Protein AF-A0A226E4T5-F1 (afdb_monomer)

Secondary structure (DSSP, 8-state):
--HHHHHHHHHHHH-TTS-TT-STT-----------TT----TT-HHHHHHHHHHHHHHHTS-HHHHHHHHHHHHH-TTS-HHHHHHHHHHHHHH-STTTTPPPPPHHHH-GGGTS-HHHHHHHHHHHHHHHHS-GGGTT-PPP----TTSS--TTSGGGGGHHHHT-HHHHHHHHHHHHHS-TTSPTTSSTTHHHHHHHHHHTT-

Nearest PDB structures (foldseek):
  6l8s-assembly1_C  TM=8.533E-01  e=1.832E-03  Panulirus japonicus
  6l8s-assembly1_B-2  TM=8.500E-01  e=2.021E-03  Panulirus japonicus
  3gwj-assembly1_F  TM=6.656E-01  e=7.553E-04  Antheraea pernyi
  4l37-assembly1_B  TM=6.232E-01  e=1.120E-03  Bombyx mori
  8cad-assembly1_C  TM=5.900E-01  e=2.343E-03  Galleria mellonella

InterPro domains:
  IPR000896 Hemocyanin/hexamerin middle domain [PF00372] (106-185)
  IPR008922 Di-copper centre-containing domain superfamily [G3DSA:1.10.1280.10] (103-200)
  IPR008922 Di-copper centre-containing domain superfamily [SSF48056] (106-197)
  IPR013788 Hemocyanin/hexamerin [PTHR11511] (65-196)
  IPR036697 Hemocyanin, N-terminal domain superfamily [G3DSA:1.20.1370.10] (55-102)
  IPR036697 Hemocyanin, N-terminal domain superfamily [SSF48050] (5-105)

Radius of gyration: 19.74 Å; Cα contacts (8 Å, |Δi|>4): 118; chains: 1; bounding box: 44×55×45 Å

Structure (mmCIF, N/CA/C/O backbone):
data_AF-A0A226E4T5-F1
#
_entry.id   AF-A0A226E4T5-F1
#
loop_
_atom_site.group_PDB
_atom_site.id
_atom_site.type_symbol
_atom_site.label_atom_id
_atom_site.label_alt_id
_atom_site.label_comp_id
_atom_site.label_asym_id
_atom_site.label_entity_id
_atom_site.label_seq_id
_atom_site.pdbx_PDB_ins_code
_atom_site.Cartn_x
_atom_site.Cartn_y
_atom_site.Cartn_z
_atom_site.occupancy
_atom_site.B_iso_or_equiv
_atom_site.auth_seq_id
_atom_site.auth_comp_id
_atom_site.auth_asym_id
_atom_site.auth_atom_id
_atom_site.pdbx_PDB_model_num
ATOM 1 N N . MET A 1 1 ? -22.961 0.150 2.974 1.00 56.91 1 MET A N 1
ATOM 2 C CA . MET A 1 1 ? -21.665 0.775 3.314 1.00 56.91 1 MET A CA 1
ATOM 3 C C . MET A 1 1 ? -21.812 2.265 3.156 1.00 56.91 1 MET A C 1
ATOM 5 O O . MET A 1 1 ? -22.392 2.689 2.163 1.00 56.91 1 MET A O 1
ATOM 9 N N . ASP A 1 2 ? -21.317 3.040 4.113 1.00 66.56 2 ASP A N 1
ATOM 10 C CA . ASP A 1 2 ? -21.313 4.491 3.983 1.00 66.56 2 ASP A CA 1
ATOM 11 C C . ASP A 1 2 ? -20.243 4.908 2.963 1.00 66.56 2 ASP A C 1
ATOM 13 O O . ASP A 1 2 ? -19.037 4.851 3.215 1.00 66.56 2 ASP A O 1
ATOM 17 N N . THR A 1 3 ? -20.695 5.277 1.764 1.00 72.94 3 THR A N 1
ATOM 18 C CA . THR A 1 3 ? -19.825 5.691 0.653 1.00 72.94 3 THR A CA 1
ATOM 19 C C . THR A 1 3 ? -18.948 6.898 0.991 1.00 72.94 3 THR A C 1
ATOM 21 O O . THR A 1 3 ? -17.926 7.102 0.338 1.00 72.94 3 THR A O 1
ATOM 24 N N . ASN A 1 4 ? -19.315 7.696 2.001 1.00 76.69 4 ASN A N 1
ATOM 25 C CA . ASN A 1 4 ? -18.533 8.855 2.417 1.00 76.69 4 ASN A CA 1
ATOM 26 C C . ASN A 1 4 ? -17.241 8.425 3.126 1.00 76.69 4 ASN A C 1
ATOM 28 O O . ASN A 1 4 ? -16.155 8.873 2.759 1.00 76.69 4 ASN A O 1
ATOM 32 N N . TYR A 1 5 ? -17.341 7.479 4.060 1.00 75.19 5 TYR A N 1
ATOM 33 C CA . TYR A 1 5 ? -16.192 6.971 4.811 1.00 75.19 5 TYR A CA 1
ATOM 34 C C . TYR A 1 5 ? -15.193 6.227 3.930 1.00 75.19 5 TYR A C 1
ATOM 36 O O . TYR A 1 5 ? -13.988 6.416 4.074 1.00 75.19 5 TYR A O 1
ATOM 44 N N . GLN A 1 6 ? -15.673 5.470 2.941 1.00 80.81 6 GLN A N 1
ATOM 45 C CA . GLN A 1 6 ? -14.783 4.832 1.972 1.00 80.81 6 GLN A CA 1
ATOM 46 C C . GLN A 1 6 ? -13.986 5.862 1.149 1.00 80.81 6 GLN A C 1
ATOM 48 O O . GLN A 1 6 ? -12.810 5.644 0.870 1.00 80.81 6 GLN A O 1
ATOM 53 N N . ARG A 1 7 ? -14.592 6.996 0.773 1.00 81.00 7 ARG A N 1
ATOM 54 C CA . ARG A 1 7 ? -13.891 8.063 0.035 1.00 81.00 7 ARG A CA 1
ATOM 55 C C . ARG A 1 7 ? -12.844 8.765 0.893 1.00 81.00 7 ARG A C 1
ATOM 57 O O . ARG A 1 7 ? -11.727 8.964 0.432 1.00 81.00 7 ARG A O 1
ATOM 64 N N . GLN A 1 8 ? -13.192 9.109 2.135 1.00 78.19 8 GLN A N 1
ATOM 65 C CA . GLN A 1 8 ? -12.245 9.699 3.092 1.00 78.19 8 GLN A CA 1
ATOM 66 C C . GLN A 1 8 ? -11.036 8.791 3.306 1.00 78.19 8 GLN A C 1
ATOM 68 O O . GLN A 1 8 ? -9.903 9.255 3.380 1.00 78.19 8 GLN A O 1
ATOM 73 N N . PHE A 1 9 ? -11.296 7.490 3.363 1.00 79.81 9 PHE A N 1
ATOM 74 C CA . PHE A 1 9 ? -10.280 6.470 3.472 1.00 79.81 9 PHE A CA 1
ATOM 75 C C . PHE A 1 9 ? -9.355 6.420 2.238 1.00 79.81 9 PHE A C 1
ATOM 77 O O . PHE A 1 9 ? -8.139 6.523 2.393 1.00 79.81 9 PHE A O 1
ATOM 84 N N . LEU A 1 10 ? -9.906 6.315 1.023 1.00 81.50 10 LEU A N 1
ATOM 85 C CA . LEU A 1 10 ? -9.109 6.264 -0.214 1.00 81.50 10 LEU A CA 1
ATOM 86 C C . LEU A 1 10 ? -8.243 7.517 -0.396 1.00 81.50 10 LEU A C 1
ATOM 88 O O . LEU A 1 10 ? -7.083 7.414 -0.786 1.00 81.50 10 LEU A O 1
ATOM 92 N N . TYR A 1 11 ? -8.755 8.678 0.014 1.00 81.75 11 TYR A N 1
ATOM 93 C CA . TYR A 1 11 ? -8.013 9.939 0.004 1.00 81.75 11 TYR A CA 1
ATOM 94 C C . TYR A 1 11 ? -6.717 9.897 0.840 1.00 81.75 11 TYR A C 1
ATOM 96 O O . TYR A 1 11 ? -5.758 10.627 0.571 1.00 81.75 11 TYR A O 1
ATOM 104 N N . LEU A 1 12 ? -6.643 9.037 1.864 1.00 79.25 12 LEU A N 1
ATOM 105 C CA . LEU A 1 12 ? -5.410 8.874 2.632 1.00 79.25 12 LEU A CA 1
ATOM 106 C C . LEU A 1 12 ? -4.311 8.133 1.853 1.00 79.25 12 LEU A C 1
ATOM 108 O O . LEU A 1 12 ? -3.127 8.352 2.113 1.00 79.25 12 LEU A O 1
ATOM 112 N N . PHE A 1 13 ? -4.690 7.294 0.891 1.00 79.62 13 PHE A N 1
ATOM 113 C CA . PHE A 1 13 ? -3.763 6.482 0.108 1.00 79.62 13 PHE A CA 1
ATOM 114 C C . PHE A 1 13 ? -3.313 7.128 -1.213 1.00 79.62 13 PHE A C 1
ATOM 116 O O . PHE A 1 13 ? -2.268 6.755 -1.732 1.00 79.62 13 PHE A O 1
ATOM 123 N N . GLU A 1 14 ? -4.031 8.128 -1.729 1.00 71.62 14 GLU A N 1
ATOM 124 C CA . GLU A 1 14 ? -3.709 8.774 -3.016 1.00 71.62 14 GLU A CA 1
ATOM 125 C C . GLU A 1 14 ? -2.511 9.747 -2.962 1.00 71.62 14 GLU A C 1
ATOM 127 O O . GLU A 1 14 ? -1.850 9.964 -3.973 1.00 71.62 14 GLU A O 1
ATOM 132 N N . ARG A 1 15 ? -2.207 10.351 -1.802 1.00 65.06 15 ARG A N 1
ATOM 133 C CA . ARG A 1 15 ? -1.249 11.479 -1.681 1.00 65.06 15 ARG A CA 1
ATOM 134 C C . ARG A 1 15 ? -0.119 11.226 -0.682 1.00 65.06 15 ARG A C 1
ATOM 136 O O . ARG A 1 15 ? 0.144 12.035 0.195 1.00 65.06 15 ARG A O 1
ATOM 143 N N . ILE A 1 16 ? 0.546 10.080 -0.771 1.00 60.75 16 ILE A N 1
ATOM 144 C CA . ILE A 1 16 ? 1.533 9.645 0.244 1.00 60.75 16 ILE A CA 1
ATOM 145 C C . ILE A 1 16 ? 2.885 10.367 0.123 1.00 60.75 16 ILE A C 1
ATOM 147 O O . ILE A 1 16 ? 3.685 10.352 1.055 1.00 60.75 16 ILE A O 1
ATOM 151 N N . GLY A 1 17 ? 3.136 11.025 -1.011 1.00 52.72 17 GLY A N 1
ATOM 152 C CA . GLY A 1 17 ? 4.328 11.844 -1.246 1.00 52.72 17 GLY A CA 1
ATOM 153 C C . GLY A 1 17 ? 4.112 13.350 -1.089 1.00 52.72 17 GLY A C 1
ATOM 154 O O . GLY A 1 17 ? 5.064 14.106 -1.256 1.00 52.72 17 GLY A O 1
ATOM 155 N N . GLU A 1 18 ? 2.889 13.794 -0.795 1.00 53.97 18 GLU A N 1
ATOM 156 C CA . GLU A 1 18 ? 2.543 15.210 -0.686 1.00 53.97 18 GLU A CA 1
ATOM 157 C C . GLU A 1 18 ? 2.034 15.513 0.723 1.00 53.97 18 GLU A C 1
ATOM 159 O O . GLU A 1 18 ? 1.163 14.816 1.239 1.00 53.97 18 GLU A O 1
ATOM 164 N N . ASN A 1 19 ? 2.536 16.585 1.337 1.00 44.16 19 ASN A N 1
ATOM 165 C CA . ASN A 1 19 ? 1.985 17.075 2.598 1.00 44.16 19 ASN A CA 1
ATOM 166 C C . ASN A 1 19 ? 0.515 17.476 2.396 1.00 44.16 19 ASN A C 1
ATOM 168 O O . ASN A 1 19 ? 0.203 18.344 1.573 1.00 44.16 19 ASN A O 1
ATOM 172 N N . LEU A 1 20 ? -0.403 16.908 3.182 1.00 46.25 20 LEU A N 1
ATOM 173 C CA . LEU A 1 20 ? -1.831 17.260 3.112 1.00 46.25 20 LEU A CA 1
ATOM 174 C C . LEU A 1 20 ? -2.153 18.670 3.563 1.00 46.25 20 LEU A C 1
ATOM 176 O O . LEU A 1 20 ? -3.282 19.130 3.378 1.00 46.25 20 LEU A O 1
ATOM 180 N N . SER A 1 21 ? -1.181 19.342 4.172 1.00 38.88 21 SER A N 1
ATOM 181 C CA . SER A 1 21 ? -1.251 20.755 4.516 1.00 38.88 21 SER A CA 1
ATOM 182 C C . SER A 1 21 ? -1.665 21.596 3.300 1.00 38.88 21 SER A C 1
ATOM 184 O O . SER A 1 21 ? -2.292 22.635 3.470 1.00 38.88 21 SER A O 1
ATOM 186 N N . PHE A 1 22 ? -1.405 21.101 2.082 1.00 36.97 22 PHE A N 1
ATOM 187 C CA . PHE A 1 22 ? -1.936 21.625 0.827 1.00 36.97 22 PHE A CA 1
ATOM 188 C C . PHE A 1 22 ? -3.063 20.737 0.279 1.00 36.97 22 PHE A C 1
ATOM 190 O O . PHE A 1 22 ? -2.946 20.054 -0.743 1.00 36.97 22 PHE A O 1
ATOM 197 N N . GLY A 1 23 ? -4.209 20.750 0.954 1.00 33.81 23 GLY A N 1
ATOM 198 C CA . GLY A 1 23 ? -5.480 20.548 0.264 1.00 33.81 23 GLY A CA 1
ATOM 199 C C . GLY A 1 23 ? -5.803 21.781 -0.597 1.00 33.81 23 GLY A C 1
ATOM 200 O O . GLY A 1 23 ? -5.305 22.867 -0.300 1.00 33.81 23 GLY A O 1
ATOM 201 N N . PRO A 1 24 ? -6.715 21.698 -1.580 1.00 34.22 24 PRO A N 1
ATOM 202 C CA . PRO A 1 24 ? -7.218 22.873 -2.309 1.00 34.22 24 PRO A CA 1
ATOM 203 C C . PRO A 1 24 ? -7.886 23.954 -1.421 1.00 34.22 24 PRO A C 1
ATOM 205 O O . PRO A 1 24 ? -8.426 24.925 -1.944 1.00 34.22 24 PRO A O 1
ATOM 208 N N . ARG A 1 25 ? -7.931 23.768 -0.088 1.00 37.44 25 ARG A N 1
ATOM 209 C CA . ARG A 1 25 ? -8.645 24.594 0.903 1.00 37.44 25 ARG A CA 1
ATOM 210 C C . ARG A 1 25 ? -7.948 24.699 2.280 1.00 37.44 25 ARG A C 1
ATOM 212 O O . ARG A 1 25 ? -8.642 24.737 3.291 1.00 37.44 25 ARG A O 1
ATOM 219 N N . GLY A 1 26 ? -6.615 24.717 2.378 1.00 33.75 26 GLY A N 1
ATOM 220 C CA . GLY A 1 26 ? -5.932 24.724 3.688 1.00 33.75 26 GLY A CA 1
ATOM 221 C C . GLY A 1 26 ? -4.751 25.684 3.782 1.00 33.75 26 GLY A C 1
ATOM 222 O O . GLY A 1 26 ? -3.769 25.520 3.077 1.00 33.75 26 GLY A O 1
ATOM 223 N N . SER A 1 27 ? -4.865 26.685 4.654 1.00 35.12 27 SER A N 1
ATOM 224 C CA . SER A 1 27 ? -3.890 27.750 4.926 1.00 35.12 27 SER A CA 1
ATOM 225 C C . SER A 1 27 ? -2.678 27.244 5.726 1.00 35.12 27 SER A C 1
ATOM 227 O O . SER A 1 27 ? -2.842 26.687 6.810 1.00 35.12 27 SER A O 1
ATOM 229 N N . GLY A 1 28 ? -1.466 27.479 5.214 1.00 41.41 28 GLY A N 1
ATOM 230 C CA . GLY A 1 28 ? -0.202 26.955 5.745 1.00 41.41 28 GLY A CA 1
ATOM 231 C C . GLY A 1 28 ? 0.530 27.867 6.729 1.00 41.41 28 GLY A C 1
ATOM 232 O O . GLY A 1 28 ? 1.563 28.425 6.375 1.00 41.41 28 GLY A O 1
ATOM 233 N N . THR A 1 29 ? 0.055 27.999 7.970 1.00 33.59 29 THR A N 1
ATOM 234 C CA . THR A 1 29 ? 0.710 28.905 8.937 1.00 33.59 29 THR A CA 1
ATOM 235 C C . THR A 1 29 ? 1.317 28.272 10.185 1.00 33.59 29 THR A C 1
ATOM 237 O O . THR A 1 29 ? 1.828 29.032 10.992 1.00 33.59 29 THR A O 1
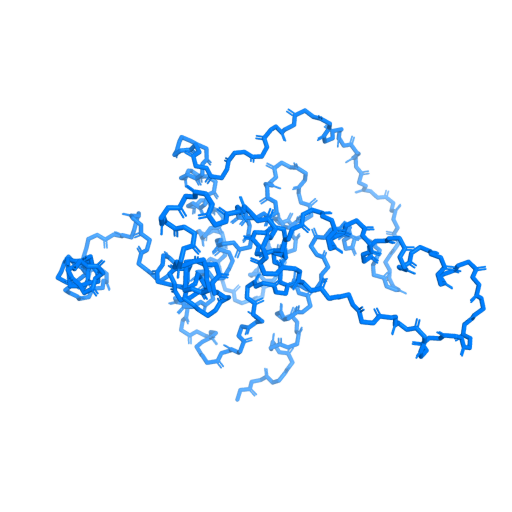ATOM 240 N N . ASN A 1 30 ? 1.376 26.943 10.358 1.00 34.66 30 ASN A N 1
ATOM 241 C CA . ASN A 1 30 ? 2.063 26.358 11.529 1.00 34.66 30 ASN A CA 1
ATOM 242 C C . ASN A 1 30 ? 2.632 24.946 11.301 1.00 34.66 30 ASN A C 1
ATOM 244 O O . ASN A 1 30 ? 2.141 24.000 11.909 1.00 34.66 30 ASN A O 1
ATOM 248 N N . LEU A 1 31 ? 3.675 24.772 10.481 1.00 38.28 31 LEU A N 1
ATOM 249 C CA . LEU A 1 31 ? 4.440 23.515 10.484 1.00 38.28 31 LEU A CA 1
ATOM 250 C C . LEU A 1 31 ? 5.948 23.779 10.351 1.00 38.28 31 LEU A C 1
ATOM 252 O O . LEU A 1 31 ? 6.419 24.347 9.368 1.00 38.28 31 LEU A O 1
ATOM 256 N N . THR A 1 32 ? 6.685 23.393 11.393 1.00 27.11 32 THR A N 1
ATOM 257 C CA . THR A 1 32 ? 8.151 23.295 11.454 1.00 27.11 32 THR A CA 1
ATOM 258 C C . THR A 1 32 ? 8.648 22.223 10.489 1.00 27.11 32 THR A C 1
ATOM 260 O O . THR A 1 32 ? 8.163 21.099 10.547 1.00 27.11 32 THR A O 1
ATOM 263 N N . TYR A 1 33 ? 9.619 22.572 9.645 1.00 28.19 33 TYR A N 1
ATOM 264 C CA . TYR A 1 33 ? 10.270 21.669 8.693 1.00 28.19 33 TYR A CA 1
ATOM 265 C C . TYR A 1 33 ? 11.457 20.945 9.347 1.00 28.19 33 TYR A C 1
ATOM 267 O O . TYR A 1 33 ? 12.320 21.615 9.923 1.00 28.19 33 TYR A O 1
ATOM 275 N N . PHE A 1 34 ? 11.582 19.627 9.174 1.00 31.31 34 PHE A N 1
ATOM 276 C CA . PHE A 1 34 ? 12.825 18.893 9.433 1.00 31.31 34 PHE A CA 1
ATOM 277 C C . PHE A 1 34 ? 13.300 18.091 8.211 1.00 31.31 34 PHE A C 1
ATOM 279 O O . PHE A 1 34 ? 12.550 17.534 7.415 1.00 31.31 34 PHE A O 1
ATOM 286 N N . ASN A 1 35 ? 14.623 18.080 8.044 1.00 28.75 35 ASN A N 1
ATOM 287 C CA . ASN A 1 35 ? 15.326 17.610 6.856 1.00 28.75 35 ASN A CA 1
ATOM 288 C C . ASN A 1 35 ? 15.345 16.069 6.750 1.00 28.75 35 ASN A C 1
ATOM 290 O O . ASN A 1 35 ? 15.910 15.380 7.600 1.00 28.75 35 ASN A O 1
ATOM 294 N N . THR A 1 36 ? 14.787 15.534 5.660 1.00 39.69 36 THR A N 1
ATOM 295 C CA . THR A 1 36 ? 14.636 14.095 5.380 1.00 39.69 36 THR A CA 1
ATOM 296 C C . THR A 1 36 ? 15.828 13.444 4.663 1.00 39.69 36 THR A C 1
ATOM 298 O O . THR A 1 36 ? 15.728 12.292 4.237 1.00 39.69 36 THR A O 1
ATOM 301 N N . SER A 1 37 ? 16.960 14.131 4.486 1.00 30.38 37 SER A N 1
ATOM 302 C CA . SER A 1 37 ? 18.040 13.660 3.603 1.00 30.38 37 SER A CA 1
ATOM 303 C C . SER A 1 37 ? 18.815 12.423 4.093 1.00 30.38 37 SER A C 1
ATOM 305 O O . SER A 1 37 ? 19.530 11.825 3.295 1.00 30.38 37 SER A O 1
ATOM 307 N N . ASN A 1 38 ? 18.675 12.002 5.359 1.00 28.98 38 ASN A N 1
ATOM 308 C CA . ASN A 1 38 ? 19.554 10.982 5.963 1.00 28.98 38 ASN A CA 1
ATOM 309 C C . ASN A 1 38 ? 18.883 9.667 6.407 1.00 28.98 38 ASN A C 1
ATOM 311 O O . ASN A 1 38 ? 19.568 8.781 6.921 1.00 28.98 38 ASN A O 1
ATOM 315 N N . ALA A 1 39 ? 17.578 9.472 6.199 1.00 35.28 39 ALA A N 1
ATOM 316 C CA . ALA A 1 39 ? 16.928 8.213 6.568 1.00 35.28 39 ALA A CA 1
ATOM 317 C C . ALA A 1 39 ? 17.093 7.165 5.452 1.00 35.28 39 ALA A C 1
ATOM 319 O O . ALA A 1 39 ? 16.330 7.127 4.485 1.00 35.28 39 ALA A O 1
ATOM 320 N N . THR A 1 40 ? 18.080 6.276 5.585 1.00 31.20 40 THR A N 1
ATOM 321 C CA . THR A 1 40 ? 18.165 5.077 4.738 1.00 31.20 40 THR A CA 1
ATOM 322 C C . THR A 1 40 ? 16.948 4.184 5.007 1.00 31.20 40 THR A C 1
ATOM 324 O O . THR A 1 40 ? 16.811 3.557 6.055 1.00 31.20 40 THR A O 1
ATOM 327 N N . ARG A 1 41 ? 16.027 4.155 4.038 1.00 41.81 41 ARG A N 1
ATOM 328 C CA . ARG A 1 41 ? 14.757 3.413 4.059 1.00 41.81 41 ARG A CA 1
ATOM 329 C C . ARG A 1 41 ? 15.006 1.901 3.951 1.00 41.81 41 ARG A C 1
ATOM 331 O O . ARG A 1 41 ? 14.854 1.324 2.881 1.00 41.81 41 ARG A O 1
ATOM 338 N N . LYS A 1 42 ? 15.406 1.240 5.039 1.00 32.03 42 LYS A N 1
ATOM 339 C CA . LYS A 1 42 ? 15.504 -0.230 5.088 1.00 32.03 42 LYS A CA 1
ATOM 340 C C . LYS A 1 42 ? 14.211 -0.826 5.655 1.00 32.03 42 LYS A C 1
ATOM 342 O O . LYS A 1 42 ? 13.942 -0.710 6.845 1.00 32.03 42 LYS A O 1
ATOM 347 N N . TYR A 1 43 ? 13.442 -1.489 4.789 1.00 39.94 43 TYR A N 1
ATOM 348 C CA . TYR A 1 43 ? 12.141 -2.123 5.072 1.00 39.94 43 TYR A CA 1
ATOM 349 C C . TYR A 1 43 ? 12.161 -3.240 6.129 1.00 39.94 43 TYR A C 1
ATOM 351 O O . TYR A 1 43 ? 11.106 -3.630 6.613 1.00 39.94 43 TYR A O 1
ATOM 359 N N . PHE A 1 44 ? 13.343 -3.749 6.487 1.00 33.84 44 PHE A N 1
ATOM 360 C CA . PHE A 1 44 ? 13.510 -4.963 7.292 1.00 33.84 44 PHE A CA 1
ATOM 361 C C . PHE A 1 44 ? 14.507 -4.807 8.452 1.00 33.84 44 PHE A C 1
ATOM 363 O O . PHE A 1 44 ? 15.150 -5.767 8.864 1.00 33.84 44 PHE A O 1
ATOM 370 N N . MET A 1 45 ? 14.647 -3.610 9.033 1.00 33.72 45 MET A N 1
ATOM 371 C CA . MET A 1 45 ? 15.209 -3.533 10.387 1.00 33.72 45 MET A CA 1
ATOM 372 C C . MET A 1 45 ? 14.103 -3.810 11.404 1.00 33.72 45 MET A C 1
ATOM 374 O O . MET A 1 45 ? 13.354 -2.910 11.784 1.00 33.72 45 MET A O 1
ATOM 378 N N . ILE A 1 46 ? 14.030 -5.068 11.849 1.00 40.56 46 ILE A N 1
ATOM 379 C CA . ILE A 1 46 ? 13.073 -5.573 12.850 1.00 40.56 46 ILE A CA 1
ATOM 380 C C . ILE A 1 46 ? 13.016 -4.647 14.082 1.00 40.56 46 ILE A C 1
ATOM 382 O O . ILE A 1 46 ? 11.934 -4.379 14.591 1.00 40.56 46 ILE A O 1
ATOM 386 N N . HIS A 1 47 ? 14.152 -4.069 14.493 1.00 40.53 47 HIS A N 1
ATOM 387 C CA . HIS A 1 47 ? 14.253 -3.175 15.653 1.00 40.53 47 HIS A CA 1
ATOM 388 C C . HIS A 1 47 ? 13.502 -1.837 15.526 1.00 40.53 47 HIS A C 1
ATOM 390 O O . HIS A 1 47 ? 13.097 -1.288 16.546 1.00 40.53 47 HIS A O 1
ATOM 396 N N . HIS A 1 48 ? 13.299 -1.312 14.313 1.00 49.25 48 HIS A N 1
ATOM 397 C CA . HIS A 1 48 ? 12.586 -0.043 14.091 1.00 49.25 48 HIS A CA 1
ATOM 398 C C . HIS A 1 48 ? 11.185 -0.250 13.515 1.00 49.25 48 HIS A C 1
ATOM 400 O O . HIS A 1 48 ? 10.277 0.514 13.827 1.00 49.25 48 HIS A O 1
ATOM 406 N N . PHE A 1 49 ? 10.994 -1.295 12.707 1.00 58.09 49 PHE A N 1
ATOM 407 C CA . PHE A 1 49 ? 9.695 -1.602 12.114 1.00 58.09 49 PHE A CA 1
ATOM 408 C C . PHE A 1 49 ? 8.674 -2.005 13.183 1.00 58.09 49 PHE A C 1
ATOM 410 O O . PHE A 1 49 ? 7.589 -1.437 13.229 1.00 58.09 49 PHE A O 1
ATOM 417 N N . SER A 1 50 ? 9.059 -2.915 14.081 1.00 63.69 50 SER A N 1
ATOM 418 C CA . SER A 1 50 ? 8.217 -3.456 15.153 1.00 63.69 50 SER A CA 1
ATOM 419 C C . SER A 1 50 ? 7.580 -2.372 16.049 1.00 63.69 50 SER A C 1
ATOM 421 O O . SER A 1 50 ? 6.356 -2.219 16.036 1.00 63.69 50 SER A O 1
ATOM 423 N N . PRO A 1 51 ? 8.345 -1.532 16.776 1.00 68.25 51 PRO A N 1
ATOM 424 C CA . PRO A 1 51 ? 7.750 -0.602 17.737 1.00 68.25 51 PRO A CA 1
ATOM 425 C C . PRO A 1 51 ? 6.902 0.487 17.069 1.00 68.25 51 PRO A C 1
ATOM 427 O O . PRO A 1 51 ? 5.829 0.825 17.573 1.00 68.25 51 PRO A O 1
ATOM 430 N N . THR A 1 52 ? 7.345 1.018 15.925 1.00 68.25 52 THR A N 1
ATOM 431 C CA . THR A 1 52 ? 6.611 2.055 15.188 1.00 68.25 52 THR A CA 1
ATOM 432 C C . THR A 1 52 ? 5.324 1.498 14.587 1.00 68.25 52 THR A C 1
ATOM 434 O O . THR A 1 52 ? 4.281 2.145 14.680 1.00 68.25 52 THR A O 1
ATOM 437 N N . TYR A 1 53 ? 5.366 0.282 14.035 1.00 74.38 53 TYR A N 1
ATOM 438 C CA . TYR A 1 53 ? 4.185 -0.410 13.530 1.00 74.38 53 TYR A CA 1
ATOM 439 C C . TYR A 1 53 ? 3.149 -0.629 14.638 1.00 74.38 53 TYR A C 1
ATOM 441 O O . TYR A 1 53 ? 2.003 -0.206 14.490 1.00 74.38 53 TYR A O 1
ATOM 449 N N . VAL A 1 54 ? 3.550 -1.217 15.775 1.00 74.44 54 VAL A N 1
ATOM 450 C CA . VAL A 1 54 ? 2.647 -1.473 16.912 1.00 74.44 54 VAL A CA 1
ATOM 451 C C . VAL A 1 54 ? 2.040 -0.180 17.437 1.00 74.44 54 VAL A C 1
ATOM 453 O O . VAL A 1 54 ? 0.850 -0.146 17.756 1.00 74.44 54 VAL A O 1
ATOM 456 N N . TYR A 1 55 ? 2.842 0.880 17.549 1.00 75.44 55 TYR A N 1
ATOM 457 C CA . TYR A 1 55 ? 2.368 2.171 18.026 1.00 75.44 55 TYR A CA 1
ATOM 458 C C . TYR A 1 55 ? 1.294 2.750 17.101 1.00 75.44 55 TYR A C 1
ATOM 460 O O . TYR A 1 55 ? 0.194 3.049 17.565 1.00 75.44 55 TYR A O 1
ATOM 468 N N . ILE A 1 56 ? 1.569 2.834 15.794 1.00 73.00 56 ILE A N 1
ATOM 469 C CA . ILE A 1 56 ? 0.610 3.354 14.807 1.00 73.00 56 ILE A CA 1
ATOM 470 C C . ILE A 1 56 ? -0.638 2.473 14.770 1.00 73.00 56 ILE A C 1
ATOM 472 O O . ILE A 1 56 ? -1.751 2.985 14.828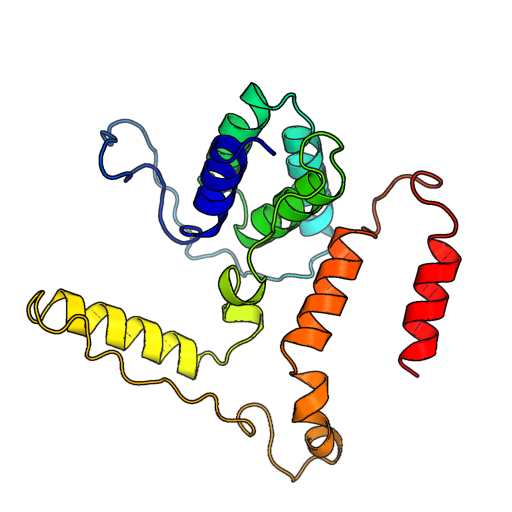 1.00 73.00 56 ILE A O 1
ATOM 476 N N . PHE A 1 57 ? -0.470 1.151 14.750 1.00 77.12 57 PHE A N 1
ATOM 477 C CA . PHE A 1 57 ? -1.585 0.212 14.747 1.00 77.12 57 PHE A CA 1
ATOM 478 C C . PHE A 1 57 ? -2.497 0.420 15.964 1.00 77.12 57 PHE A C 1
ATOM 480 O O . PHE A 1 57 ? -3.709 0.531 15.804 1.00 77.12 57 PHE A O 1
ATOM 487 N N . LYS A 1 58 ? -1.932 0.550 17.173 1.00 75.56 58 LYS A N 1
ATOM 488 C CA . LYS A 1 58 ? -2.698 0.827 18.402 1.00 75.56 58 LYS A CA 1
ATOM 489 C C . LYS A 1 58 ? -3.397 2.182 18.360 1.00 75.56 58 LYS A C 1
ATOM 491 O O . LYS A 1 58 ? -4.565 2.263 18.726 1.00 75.56 58 LYS A O 1
ATOM 496 N N . VAL A 1 59 ? -2.715 3.225 17.893 1.00 70.56 59 VAL A N 1
ATOM 497 C CA . VAL A 1 59 ? -3.296 4.565 17.724 1.00 70.56 59 VAL A CA 1
ATOM 498 C C . VAL A 1 59 ? -4.488 4.522 16.760 1.00 70.56 59 VAL A C 1
ATOM 500 O O . VAL A 1 59 ? -5.546 5.089 17.045 1.00 70.56 59 VAL A O 1
ATOM 503 N N . CYS A 1 60 ? -4.364 3.777 15.663 1.00 70.06 60 CYS A N 1
ATOM 504 C CA . CYS A 1 60 ? -5.418 3.598 14.672 1.00 70.06 60 CYS A CA 1
ATOM 505 C C . CYS A 1 60 ? -6.562 2.665 15.135 1.00 70.06 60 CYS A C 1
ATOM 507 O O . CYS A 1 60 ? -7.605 2.593 14.486 1.00 70.06 60 CYS A O 1
ATOM 509 N N . LEU A 1 61 ? -6.451 1.991 16.284 1.00 73.00 61 LEU A N 1
ATOM 510 C CA . LEU A 1 61 ? -7.578 1.260 16.885 1.00 73.00 61 LEU A CA 1
ATOM 511 C C . LEU A 1 61 ? -8.578 2.170 17.625 1.00 73.00 61 LEU A C 1
ATOM 513 O O . LEU A 1 61 ? -9.604 1.688 18.101 1.00 73.00 61 LEU A O 1
ATOM 517 N N . SER A 1 62 ? -8.342 3.484 17.665 1.00 72.31 62 SER A N 1
ATOM 518 C CA . SER A 1 62 ? -9.266 4.476 18.238 1.00 72.31 62 SER A CA 1
ATOM 519 C C . SER A 1 62 ? -10.650 4.487 17.547 1.00 72.31 62 SER A C 1
ATOM 521 O O . SER A 1 62 ? -10.780 4.006 16.416 1.00 72.31 62 SER A O 1
ATOM 523 N N . PRO A 1 63 ? -11.712 5.033 18.176 1.00 69.69 63 PRO A N 1
ATOM 524 C CA . PRO A 1 63 ? -13.018 5.212 17.530 1.00 69.69 63 PRO A CA 1
ATOM 525 C C . PRO A 1 63 ? -12.917 5.990 16.207 1.00 69.69 63 PRO A C 1
ATOM 527 O O . PRO A 1 63 ? -12.018 6.813 16.043 1.00 69.69 63 PRO A O 1
A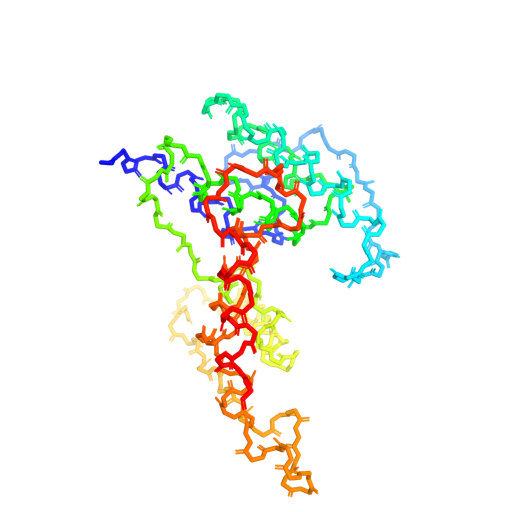TOM 530 N N . TYR A 1 64 ? -13.845 5.752 15.272 1.00 63.59 64 TYR A N 1
ATOM 531 C CA . TYR A 1 64 ? -13.766 6.234 13.881 1.00 63.59 64 TYR A CA 1
ATOM 532 C C . TYR A 1 64 ? -13.450 7.737 13.735 1.00 63.59 64 TYR A C 1
ATOM 534 O O . TYR A 1 64 ? -12.606 8.131 12.931 1.00 63.59 64 TYR A O 1
ATOM 542 N N . THR A 1 65 ? -14.091 8.590 14.538 1.00 60.59 65 THR A N 1
ATOM 543 C CA . THR A 1 65 ? -13.890 10.049 14.503 1.00 60.59 65 THR A CA 1
ATOM 544 C C . THR A 1 65 ? -12.463 10.458 14.868 1.00 60.59 65 THR A C 1
ATOM 546 O O . THR A 1 65 ? -11.907 11.377 14.271 1.00 60.59 65 THR A O 1
ATOM 549 N N . SER A 1 66 ? -11.846 9.756 15.817 1.00 66.94 66 SER A N 1
ATOM 550 C CA . SER A 1 66 ? -10.450 9.961 16.209 1.00 66.94 66 SER A CA 1
ATOM 551 C C . SER A 1 66 ? -9.481 9.267 15.252 1.00 66.94 66 SER A C 1
ATOM 553 O O . SER A 1 66 ? -8.386 9.776 15.033 1.00 66.94 66 SER A O 1
ATOM 555 N N . LEU A 1 67 ? -9.880 8.142 14.648 1.00 70.19 67 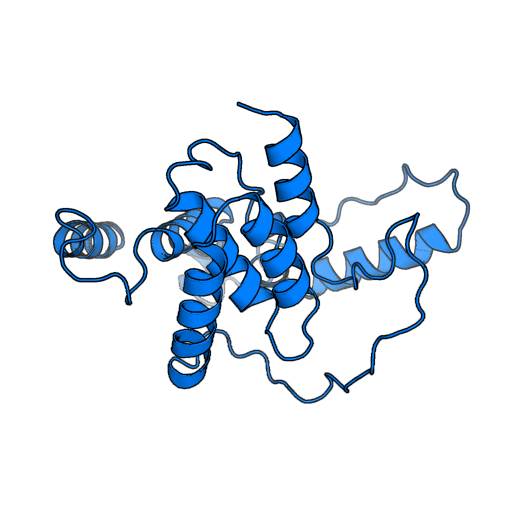LEU A N 1
ATOM 556 C CA . LEU A 1 67 ? -9.063 7.370 13.711 1.00 70.19 67 LEU A CA 1
ATOM 557 C C . LEU A 1 67 ? -8.583 8.220 12.535 1.00 70.19 67 LEU A C 1
ATOM 559 O O . LEU A 1 67 ? -7.381 8.277 12.298 1.00 70.19 67 LEU A O 1
ATOM 563 N N . MET A 1 68 ? -9.490 8.892 11.820 1.00 71.69 68 MET A N 1
ATOM 564 C CA . MET A 1 68 ? -9.102 9.678 10.642 1.00 71.69 68 MET A CA 1
ATOM 565 C C . MET A 1 68 ? -8.163 10.830 10.997 1.00 71.69 68 MET A C 1
ATOM 567 O O . MET A 1 68 ? -7.160 11.033 10.317 1.00 71.69 68 MET A O 1
ATOM 571 N N . SER A 1 69 ? -8.439 11.538 12.092 1.00 69.06 69 SER A N 1
ATOM 572 C CA . SER A 1 69 ? -7.582 12.624 12.573 1.00 69.06 69 SER A CA 1
ATOM 573 C C . SER A 1 69 ? -6.184 12.120 12.937 1.00 69.06 69 SER A C 1
ATOM 575 O O . SER A 1 69 ? -5.190 12.697 12.503 1.00 69.06 69 SER A O 1
ATOM 577 N N . MET A 1 70 ? -6.092 11.005 13.669 1.00 69.06 70 MET A N 1
ATOM 578 C CA . MET A 1 70 ? -4.807 10.401 14.027 1.00 69.06 70 MET A CA 1
ATOM 579 C C . MET A 1 70 ? -4.070 9.842 12.807 1.00 69.06 70 MET A C 1
ATOM 581 O O . MET A 1 70 ? -2.859 10.001 12.704 1.00 69.06 70 MET A O 1
ATOM 585 N N . ALA A 1 71 ? -4.783 9.230 11.859 1.00 75.94 71 ALA A N 1
ATOM 586 C CA . ALA A 1 71 ? -4.198 8.720 10.626 1.00 75.94 71 ALA A CA 1
ATOM 587 C C . ALA A 1 71 ? -3.582 9.850 9.790 1.00 75.94 71 ALA A C 1
ATOM 589 O O . ALA A 1 71 ? -2.463 9.685 9.309 1.00 75.94 71 ALA A O 1
ATOM 590 N N . CYS A 1 72 ? -4.253 11.005 9.684 1.00 75.00 72 CYS A N 1
ATOM 591 C CA . CYS A 1 72 ? -3.705 12.203 9.043 1.00 75.00 72 CYS A CA 1
ATOM 592 C C . CYS A 1 72 ? -2.441 12.707 9.750 1.00 75.00 72 CYS A C 1
ATOM 594 O O . CYS A 1 72 ? -1.426 12.913 9.093 1.00 75.00 72 CYS A O 1
ATOM 596 N N . VAL A 1 73 ? -2.476 12.846 11.081 1.00 72.44 73 VAL A N 1
ATOM 597 C CA . VAL A 1 73 ? -1.315 13.308 11.866 1.00 72.44 73 VAL A CA 1
ATOM 598 C C . VAL A 1 73 ? -0.130 12.356 11.713 1.00 72.44 73 VAL A C 1
ATOM 600 O O . VAL A 1 73 ? 0.999 12.800 11.530 1.00 72.44 73 VAL A O 1
ATOM 603 N N . CYS A 1 74 ? -0.368 11.044 11.765 1.00 73.06 74 CYS A N 1
ATOM 604 C CA . CYS A 1 74 ? 0.696 10.061 11.606 1.00 73.06 74 CYS A CA 1
ATOM 605 C C . CYS A 1 74 ? 1.243 10.001 10.175 1.00 73.06 74 CYS A C 1
ATOM 607 O O . CYS A 1 74 ? 2.420 9.697 10.010 1.00 73.06 74 CYS A O 1
ATOM 609 N N . ARG A 1 75 ? 0.418 10.276 9.156 1.00 76.50 75 ARG A N 1
ATOM 610 C CA . ARG A 1 75 ? 0.867 10.318 7.759 1.00 76.50 75 ARG A CA 1
ATOM 611 C C . ARG A 1 75 ? 1.799 11.497 7.502 1.00 76.50 75 ARG A C 1
ATOM 613 O O . ARG A 1 75 ? 2.840 11.312 6.885 1.00 76.50 75 ARG A O 1
ATOM 620 N N . ASP A 1 76 ? 1.413 12.678 7.977 1.00 71.88 76 ASP A N 1
ATOM 621 C CA . ASP A 1 76 ? 2.133 13.932 7.723 1.00 71.88 76 ASP A CA 1
ATOM 622 C C . ASP A 1 76 ? 3.330 14.125 8.670 1.00 71.88 76 ASP A C 1
ATOM 624 O O . ASP A 1 76 ? 4.088 15.086 8.552 1.00 71.88 76 ASP A O 1
ATOM 628 N N . SER A 1 77 ? 3.508 13.225 9.641 1.00 69.94 77 SER A N 1
ATOM 629 C CA . SER A 1 77 ? 4.627 13.282 10.574 1.00 69.94 77 SER A CA 1
ATOM 630 C C . SER A 1 77 ? 5.933 12.896 9.885 1.00 69.94 77 SER A C 1
ATOM 632 O O . SER A 1 77 ? 6.129 11.751 9.486 1.00 69.94 77 SER A O 1
ATOM 634 N N . GLU A 1 78 ? 6.890 13.821 9.862 1.00 67.44 78 GLU A N 1
ATOM 635 C CA . GLU A 1 78 ? 8.242 13.589 9.332 1.00 67.44 78 GLU A CA 1
ATOM 636 C C . GLU A 1 78 ? 9.017 12.496 10.096 1.00 67.44 78 GLU A C 1
ATOM 638 O O . GLU A 1 78 ? 9.971 11.917 9.577 1.00 67.44 78 GLU A O 1
ATOM 643 N N . MET A 1 79 ? 8.602 12.182 11.329 1.00 68.88 79 MET A N 1
ATOM 644 C CA . MET A 1 79 ? 9.204 11.125 12.148 1.00 68.88 79 MET A CA 1
ATOM 645 C C . MET A 1 79 ? 8.753 9.718 11.739 1.00 68.88 79 MET A C 1
ATOM 647 O O . MET A 1 79 ? 9.337 8.729 12.189 1.00 68.88 79 MET A O 1
ATOM 651 N N . ILE A 1 80 ? 7.700 9.608 10.928 1.00 71.44 80 ILE A N 1
ATOM 652 C CA . ILE A 1 80 ? 7.095 8.335 10.554 1.00 71.44 80 ILE A CA 1
ATOM 653 C C . ILE A 1 80 ? 7.448 8.019 9.107 1.00 71.44 80 ILE A C 1
ATOM 655 O O . ILE A 1 80 ? 7.229 8.797 8.186 1.00 71.44 80 ILE A O 1
ATOM 659 N N . ASN A 1 81 ? 7.980 6.818 8.887 1.00 77.44 81 ASN A N 1
ATOM 660 C CA . ASN A 1 81 ? 8.199 6.336 7.535 1.00 77.44 81 ASN A CA 1
ATOM 661 C C . ASN A 1 81 ? 6.834 6.102 6.847 1.00 77.44 81 ASN A C 1
ATOM 663 O O . ASN A 1 81 ? 6.051 5.286 7.351 1.00 77.44 81 ASN A O 1
ATOM 667 N N . PRO A 1 82 ? 6.567 6.713 5.675 1.00 79.06 82 PRO A N 1
ATOM 668 C CA . PRO A 1 82 ? 5.271 6.604 5.001 1.00 79.06 82 PRO A CA 1
ATOM 669 C C . PRO A 1 82 ? 4.841 5.162 4.723 1.00 79.06 82 PRO A C 1
ATOM 671 O O . PRO A 1 82 ? 3.666 4.822 4.805 1.00 79.06 82 PRO A O 1
ATOM 674 N N . LYS A 1 83 ? 5.798 4.276 4.447 1.00 81.12 83 LYS A N 1
ATOM 675 C CA . LYS A 1 83 ? 5.538 2.873 4.111 1.00 81.12 83 LYS A CA 1
ATOM 676 C C . LYS A 1 83 ? 5.184 2.036 5.337 1.00 81.12 83 LYS A C 1
ATOM 678 O O . LYS A 1 83 ? 4.346 1.137 5.257 1.00 81.12 83 LYS A O 1
ATOM 683 N N . VAL A 1 84 ? 5.774 2.363 6.489 1.00 81.62 84 VAL A N 1
ATOM 684 C CA . VAL A 1 84 ? 5.380 1.779 7.781 1.00 81.62 84 VAL A CA 1
ATOM 685 C C . VAL A 1 84 ? 3.966 2.229 8.133 1.00 81.62 84 VAL A C 1
ATOM 687 O O . VAL A 1 84 ? 3.147 1.399 8.520 1.00 81.62 84 VAL A O 1
ATOM 690 N N . TRP A 1 85 ? 3.657 3.511 7.917 1.00 84.44 85 TRP A N 1
ATOM 691 C CA . TRP A 1 85 ? 2.308 4.043 8.093 1.00 84.44 85 TRP A CA 1
ATOM 692 C C . TRP A 1 85 ? 1.288 3.353 7.175 1.00 84.44 85 TRP A C 1
ATOM 694 O O . TRP A 1 85 ? 0.285 2.863 7.683 1.00 84.44 85 TRP A O 1
ATOM 704 N N . ILE A 1 86 ? 1.569 3.209 5.871 1.00 86.25 86 ILE A N 1
ATOM 705 C CA . ILE A 1 86 ? 0.711 2.480 4.913 1.00 86.25 86 ILE A CA 1
ATOM 706 C C . ILE A 1 86 ? 0.404 1.077 5.419 1.00 86.25 86 ILE A C 1
ATOM 708 O O . ILE A 1 86 ? -0.752 0.661 5.449 1.00 86.25 86 ILE A O 1
ATOM 712 N N . THR A 1 87 ? 1.445 0.351 5.826 1.00 85.19 87 THR A N 1
ATOM 713 C CA . THR A 1 87 ? 1.330 -1.045 6.254 1.00 85.19 87 THR A CA 1
ATOM 714 C C . THR A 1 87 ? 0.503 -1.152 7.539 1.00 85.19 87 THR A C 1
ATOM 716 O O . THR A 1 87 ? -0.421 -1.961 7.617 1.00 85.19 87 THR A O 1
ATOM 719 N N . ALA A 1 88 ? 0.779 -0.299 8.531 1.00 85.19 88 ALA A N 1
ATOM 720 C CA . ALA A 1 88 ? 0.046 -0.269 9.796 1.00 85.19 88 ALA A CA 1
ATOM 721 C C . ALA A 1 88 ? -1.417 0.153 9.611 1.00 85.19 88 ALA A C 1
ATOM 723 O O . ALA A 1 88 ? -2.318 -0.474 10.171 1.00 85.19 88 ALA A O 1
ATOM 724 N N . PHE A 1 89 ? -1.664 1.176 8.792 1.00 86.50 89 PHE A N 1
ATOM 725 C CA . PHE A 1 89 ? -3.004 1.673 8.509 1.00 86.50 89 PHE A CA 1
ATOM 726 C C . PHE A 1 89 ? -3.828 0.647 7.719 1.00 86.50 89 PHE A C 1
ATOM 728 O O . PHE A 1 89 ? -4.950 0.334 8.113 1.00 86.50 89 PHE A O 1
ATOM 735 N N . ALA A 1 90 ? -3.253 0.032 6.680 1.00 89.19 90 ALA A N 1
ATOM 736 C CA . ALA A 1 90 ? -3.896 -1.038 5.919 1.00 89.19 90 ALA A CA 1
ATOM 737 C C . ALA A 1 90 ? -4.259 -2.244 6.801 1.00 89.19 90 ALA A C 1
ATOM 739 O O . ALA A 1 90 ? -5.390 -2.727 6.751 1.00 89.19 90 ALA A O 1
ATOM 740 N N . SER A 1 91 ? -3.339 -2.709 7.654 1.00 87.19 91 SER A N 1
ATOM 741 C CA . SER A 1 91 ? -3.624 -3.810 8.585 1.00 87.19 91 SER A CA 1
ATOM 742 C C . SER A 1 91 ? -4.713 -3.437 9.596 1.00 87.19 91 SER A C 1
ATOM 744 O O . SER A 1 91 ? -5.605 -4.240 9.886 1.00 87.19 91 SER A O 1
ATOM 746 N N . CYS A 1 92 ? -4.696 -2.201 10.105 1.00 85.19 92 CYS A N 1
ATOM 747 C CA . CYS A 1 92 ? -5.724 -1.715 11.018 1.00 85.19 92 CYS A CA 1
ATOM 748 C C . CYS A 1 92 ? -7.116 -1.820 10.381 1.00 85.19 92 CYS A C 1
ATOM 750 O O . CYS A 1 92 ? -8.026 -2.406 10.958 1.00 85.19 92 CYS A O 1
ATOM 752 N N . LEU A 1 93 ? -7.268 -1.361 9.143 1.00 86.38 93 LEU A N 1
ATOM 753 C CA . LEU A 1 93 ? -8.556 -1.374 8.450 1.00 86.38 93 LEU A CA 1
ATOM 754 C C . LEU A 1 93 ? -9.052 -2.775 8.099 1.00 86.38 93 LEU A C 1
ATOM 756 O O . LEU A 1 93 ? -10.255 -3.028 8.138 1.00 86.38 93 LEU A O 1
ATOM 760 N N . LEU A 1 94 ? -8.140 -3.693 7.779 1.00 86.50 94 LEU A N 1
ATOM 761 C CA . LEU A 1 94 ? -8.484 -5.088 7.502 1.00 86.50 94 LEU A CA 1
ATOM 762 C C . LEU A 1 94 ? -8.910 -5.853 8.761 1.00 86.50 94 LEU A C 1
ATOM 764 O O . LEU A 1 94 ? -9.677 -6.811 8.674 1.00 86.50 94 LEU A O 1
ATOM 768 N N . THR A 1 95 ? -8.409 -5.457 9.932 1.00 83.12 95 THR A N 1
ATOM 769 C CA . THR A 1 95 ? -8.685 -6.143 11.206 1.00 83.12 95 THR A CA 1
ATOM 770 C C . THR A 1 95 ? -9.860 -5.548 11.977 1.00 83.12 95 THR A C 1
ATOM 772 O O . THR A 1 95 ? -10.428 -6.210 12.850 1.00 83.12 95 THR A O 1
ATOM 775 N N . ARG A 1 96 ? -10.232 -4.308 11.668 1.00 83.12 96 ARG A N 1
ATOM 776 C CA . ARG A 1 96 ? -11.308 -3.568 12.319 1.00 83.12 96 ARG A CA 1
ATOM 777 C C . ARG A 1 96 ? -12.706 -4.022 11.861 1.00 83.12 96 ARG A C 1
ATOM 779 O O . ARG A 1 96 ? -12.926 -4.251 10.671 1.00 83.12 96 ARG A O 1
ATOM 786 N N . PRO A 1 97 ? -13.683 -4.135 12.782 1.00 84.88 97 PRO A N 1
ATOM 787 C CA . PRO A 1 97 ? -15.035 -4.574 12.437 1.00 84.88 97 PRO A CA 1
ATOM 788 C C . PRO A 1 97 ? -15.852 -3.503 11.696 1.00 84.88 97 PRO A C 1
ATOM 790 O O . PRO A 1 97 ? -16.688 -3.854 10.868 1.00 84.88 97 PRO A O 1
ATOM 793 N N . ASP A 1 98 ? -15.616 -2.217 11.969 1.00 83.94 98 ASP A N 1
ATOM 794 C CA . ASP A 1 98 ? -16.341 -1.077 11.388 1.00 83.94 98 ASP A CA 1
ATOM 795 C C . ASP A 1 98 ? -15.937 -0.778 9.938 1.00 83.94 98 ASP A C 1
ATOM 797 O O . ASP A 1 98 ? -16.753 -0.300 9.154 1.00 83.94 98 ASP A O 1
ATOM 801 N N . THR A 1 99 ? -14.706 -1.118 9.556 1.00 84.69 99 THR A N 1
ATOM 802 C CA . THR A 1 99 ? -14.181 -0.952 8.189 1.00 84.69 99 THR A CA 1
ATOM 803 C C . THR A 1 99 ? -14.231 -2.242 7.373 1.00 84.69 99 THR A C 1
ATOM 805 O O . THR A 1 99 ? -13.685 -2.319 6.269 1.00 84.69 99 THR A O 1
ATOM 808 N N . LYS A 1 100 ? -14.918 -3.273 7.880 1.00 84.69 100 LYS A N 1
ATOM 809 C CA . LYS A 1 100 ? -15.058 -4.554 7.190 1.00 84.69 100 LYS A CA 1
ATOM 810 C C . LYS A 1 100 ? -15.784 -4.367 5.855 1.00 84.69 100 LYS A C 1
ATOM 812 O O . LYS A 1 100 ? -16.912 -3.882 5.792 1.00 84.69 100 LYS A O 1
ATOM 817 N N . GLY A 1 101 ? -15.128 -4.795 4.780 1.00 84.50 101 GLY A N 1
ATOM 818 C CA . GLY A 1 101 ? -15.637 -4.690 3.412 1.00 84.50 101 GLY A CA 1
ATOM 819 C C . GLY A 1 101 ? -15.294 -3.379 2.699 1.00 84.50 101 GLY A C 1
ATOM 820 O O . GLY A 1 101 ? -15.672 -3.215 1.541 1.00 84.50 101 GLY A O 1
ATOM 821 N N . PHE A 1 102 ? -14.549 -2.465 3.331 1.00 86.81 102 PHE A N 1
ATOM 822 C CA . PHE A 1 102 ? -13.966 -1.339 2.601 1.00 86.81 102 PHE A CA 1
ATOM 823 C C . PHE A 1 102 ? -13.042 -1.868 1.500 1.00 86.81 102 PHE A C 1
ATOM 825 O O . PHE A 1 102 ? -12.279 -2.813 1.710 1.00 86.81 102 PHE A O 1
ATOM 832 N N . ARG A 1 103 ? -13.117 -1.264 0.310 1.00 86.81 103 ARG A N 1
ATOM 833 C CA . ARG A 1 103 ? -12.213 -1.621 -0.787 1.00 86.81 103 ARG A CA 1
ATOM 834 C C . ARG A 1 103 ? -10.872 -0.948 -0.559 1.00 86.81 103 ARG A C 1
ATOM 836 O O . ARG A 1 103 ? -10.818 0.278 -0.512 1.00 86.81 103 ARG A O 1
ATOM 843 N N . MET A 1 104 ? -9.825 -1.752 -0.441 1.00 86.06 104 MET A N 1
ATOM 844 C CA . MET A 1 104 ? -8.44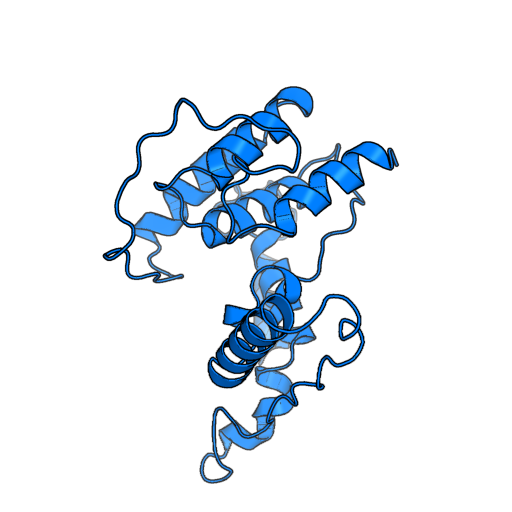9 -1.272 -0.408 1.00 86.06 104 MET A CA 1
ATOM 845 C C . MET A 1 104 ? -7.977 -0.959 -1.835 1.00 86.06 104 MET A C 1
ATOM 847 O O . MET A 1 104 ? -8.301 -1.733 -2.741 1.00 86.06 104 MET A O 1
ATOM 851 N N . PRO A 1 105 ? -7.221 0.133 -2.045 1.00 89.38 105 PRO A N 1
ATOM 852 C CA . PRO A 1 105 ? -6.498 0.336 -3.296 1.00 89.38 105 PRO A CA 1
ATOM 853 C C . PRO A 1 105 ? -5.448 -0.763 -3.466 1.00 89.38 105 PRO A C 1
ATOM 855 O O . PRO A 1 105 ? -5.028 -1.394 -2.485 1.00 89.38 105 PRO A O 1
ATOM 858 N N . ALA A 1 106 ? -5.020 -1.002 -4.702 1.00 89.75 106 ALA A N 1
ATOM 859 C CA . ALA A 1 106 ? -4.004 -2.010 -4.928 1.00 89.75 106 ALA A CA 1
ATOM 860 C C . ALA A 1 106 ? -2.653 -1.522 -4.394 1.00 89.75 106 ALA A C 1
ATOM 862 O O . ALA A 1 106 ? -2.284 -0.356 -4.527 1.00 89.75 106 ALA A O 1
ATOM 863 N N . ILE A 1 107 ? -1.887 -2.412 -3.766 1.00 89.06 107 ILE A N 1
ATOM 864 C CA . ILE A 1 107 ? -0.679 -1.987 -3.054 1.00 89.06 107 ILE A CA 1
ATOM 865 C C . ILE A 1 107 ? 0.402 -1.435 -3.990 1.00 89.06 107 ILE A C 1
ATOM 867 O O . ILE A 1 107 ? 1.158 -0.555 -3.592 1.00 89.06 107 ILE A O 1
ATOM 871 N N . TRP A 1 108 ? 0.438 -1.895 -5.238 1.00 88.19 108 TRP A N 1
ATOM 872 C CA . TRP A 1 108 ? 1.332 -1.371 -6.268 1.00 88.19 108 TRP A CA 1
ATOM 873 C C . TRP A 1 108 ? 0.934 0.032 -6.755 1.00 88.19 108 TRP A C 1
ATOM 875 O O . TRP A 1 108 ? 1.784 0.742 -7.275 1.00 88.19 108 TRP A O 1
ATOM 885 N N . GLU A 1 109 ? -0.313 0.472 -6.555 1.00 87.62 109 GLU A N 1
ATOM 886 C CA . GLU A 1 109 ? -0.722 1.868 -6.798 1.00 87.62 109 GLU A CA 1
ATOM 887 C C . GLU A 1 109 ? -0.250 2.778 -5.657 1.00 87.62 109 GLU A C 1
ATOM 889 O O . GLU A 1 109 ? 0.137 3.923 -5.875 1.00 87.62 109 GLU A O 1
ATOM 894 N N . VAL A 1 110 ? -0.254 2.247 -4.432 1.00 86.38 110 VAL A N 1
ATOM 895 C CA . VAL A 1 110 ? 0.094 2.974 -3.204 1.00 86.38 110 VAL A CA 1
ATOM 896 C C . VAL A 1 110 ? 1.608 3.043 -2.976 1.00 86.38 110 VAL A C 1
ATOM 898 O O . VAL A 1 110 ? 2.138 4.063 -2.536 1.00 86.38 110 VAL A O 1
ATOM 901 N N . MET A 1 111 ? 2.320 1.950 -3.246 1.00 86.50 111 MET A N 1
ATOM 902 C CA . MET A 1 111 ? 3.770 1.808 -3.091 1.00 86.50 111 MET A CA 1
ATOM 903 C C . MET A 1 111 ? 4.398 1.298 -4.396 1.00 86.50 111 MET A C 1
ATOM 905 O O . MET A 1 111 ? 4.948 0.194 -4.419 1.00 86.50 111 MET A O 1
ATOM 909 N N . PRO A 1 112 ? 4.339 2.077 -5.490 1.00 87.50 112 PRO A N 1
ATOM 910 C CA . PRO A 1 112 ? 4.807 1.631 -6.803 1.00 87.50 112 PRO A CA 1
ATOM 911 C C . PRO A 1 112 ? 6.309 1.324 -6.828 1.00 87.50 112 PRO A C 1
ATOM 913 O O . PRO A 1 112 ? 6.763 0.493 -7.607 1.00 87.50 112 PRO A O 1
ATOM 916 N N . ASP A 1 113 ? 7.089 1.926 -5.930 1.00 85.12 113 ASP A N 1
ATOM 917 C CA . ASP A 1 113 ? 8.529 1.695 -5.818 1.00 85.12 113 ASP A CA 1
ATOM 918 C C . ASP A 1 113 ? 8.920 0.317 -5.270 1.00 85.12 113 ASP A C 1
ATOM 920 O O . ASP A 1 113 ? 10.094 -0.040 -5.314 1.00 85.12 113 ASP A O 1
ATOM 924 N N . LEU A 1 114 ? 7.956 -0.459 -4.766 1.00 84.06 114 LEU A N 1
ATOM 925 C CA . LEU A 1 114 ? 8.163 -1.862 -4.410 1.00 84.06 114 LEU A CA 1
ATOM 926 C C . LEU A 1 114 ? 7.946 -2.834 -5.573 1.00 84.06 114 LEU A C 1
ATOM 928 O O . LEU A 1 114 ? 8.371 -3.979 -5.468 1.00 84.06 114 LEU A O 1
ATOM 932 N N . PHE A 1 115 ? 7.271 -2.398 -6.636 1.00 87.56 115 PHE A N 1
ATOM 933 C CA . PHE A 1 115 ? 6.797 -3.277 -7.708 1.00 87.56 115 PHE A CA 1
ATOM 934 C C . PHE A 1 115 ? 7.391 -2.927 -9.070 1.00 87.56 115 PHE A C 1
ATOM 936 O O . PHE A 1 115 ? 7.564 -3.806 -9.903 1.00 87.56 115 PHE A O 1
ATOM 943 N N . PHE A 1 116 ? 7.710 -1.655 -9.306 1.00 88.25 116 PHE A N 1
ATOM 944 C CA . PHE A 1 116 ? 8.188 -1.184 -10.599 1.00 88.25 116 PHE A CA 1
ATOM 945 C C . PHE A 1 116 ? 9.655 -0.778 -10.557 1.00 88.25 116 PHE A C 1
ATOM 947 O O . PHE A 1 116 ? 10.176 -0.295 -9.547 1.00 88.25 116 PHE A O 1
ATOM 954 N N . SER A 1 117 ? 10.316 -0.915 -11.706 1.00 86.31 117 SER A N 1
ATOM 955 C CA . SER A 1 117 ? 11.711 -0.524 -11.845 1.00 86.31 117 SER A CA 1
ATOM 956 C C . SER A 1 117 ? 11.905 0.985 -11.632 1.00 86.31 117 SER A C 1
ATOM 958 O O . SER A 1 117 ? 11.062 1.798 -12.032 1.00 86.31 117 SER A O 1
ATOM 960 N N . PRO A 1 118 ? 13.059 1.417 -11.086 1.00 84.62 118 PRO A N 1
ATOM 961 C CA . PRO A 1 118 ? 13.374 2.838 -10.951 1.00 84.62 118 PRO A CA 1
ATOM 962 C C . PRO A 1 118 ? 13.354 3.600 -12.281 1.00 84.62 118 PRO A C 1
ATOM 964 O O . PRO A 1 118 ? 13.176 4.815 -12.279 1.00 84.62 118 PRO A O 1
ATOM 967 N N . PHE A 1 119 ? 13.556 2.910 -13.408 1.00 86.38 119 PHE A N 1
ATOM 968 C CA . PHE A 1 119 ? 13.453 3.500 -14.740 1.00 86.38 119 PHE A CA 1
ATOM 969 C C . PHE A 1 119 ? 12.015 3.936 -15.044 1.00 86.38 119 PHE A C 1
ATOM 971 O O . PHE A 1 119 ? 11.799 5.110 -15.344 1.00 86.38 119 PHE A O 1
ATOM 978 N N . CYS A 1 120 ? 11.037 3.040 -14.860 1.00 86.56 120 CYS A N 1
ATOM 979 C CA . CYS A 1 120 ? 9.619 3.350 -15.067 1.00 86.56 120 CYS A CA 1
ATOM 980 C C . CYS A 1 120 ? 9.165 4.513 -14.177 1.00 86.56 120 CYS A C 1
ATOM 982 O O . CYS A 1 120 ? 8.465 5.416 -14.628 1.00 86.56 120 CYS A O 1
ATOM 984 N N . LEU A 1 121 ? 9.617 4.529 -12.919 1.00 85.75 121 LEU A N 1
ATOM 985 C CA . LEU A 1 121 ? 9.271 5.583 -11.961 1.00 85.75 121 LEU A CA 1
ATOM 986 C C . LEU A 1 121 ? 9.913 6.930 -12.308 1.00 85.75 121 LEU A C 1
ATOM 988 O O . LEU A 1 121 ? 9.291 7.976 -12.156 1.00 85.75 121 LEU A O 1
ATOM 992 N N . LYS A 1 122 ? 11.162 6.941 -12.781 1.00 86.88 122 LYS A N 1
ATOM 993 C CA . LYS A 1 122 ? 11.806 8.183 -13.239 1.00 86.88 122 LYS A CA 1
ATOM 994 C C 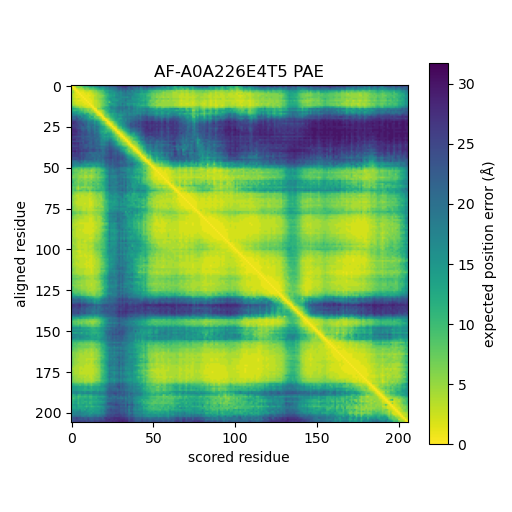. LYS A 1 122 ? 11.119 8.737 -14.479 1.00 86.88 122 LYS A C 1
ATOM 996 O O . LYS A 1 122 ? 10.945 9.949 -14.585 1.00 86.88 122 LYS A O 1
ATOM 1001 N N . GLU A 1 123 ? 10.727 7.860 -15.395 1.00 85.75 123 GLU A N 1
ATOM 1002 C CA . GLU A 1 123 ? 10.026 8.247 -16.611 1.00 85.75 123 GLU A CA 1
ATOM 1003 C C . GLU A 1 123 ? 8.623 8.790 -16.308 1.00 85.75 123 GLU A C 1
ATOM 1005 O O . GLU A 1 123 ? 8.247 9.830 -16.851 1.00 85.75 123 GLU A O 1
ATOM 1010 N N . SER A 1 124 ? 7.888 8.182 -15.369 1.00 83.88 124 SER A N 1
ATOM 1011 C CA . SER A 1 124 ? 6.574 8.686 -14.945 1.00 83.88 124 SER A CA 1
ATOM 1012 C C . SER A 1 124 ? 6.670 10.078 -14.325 1.00 83.88 124 SER A C 1
ATOM 1014 O O . SER A 1 124 ? 5.905 10.978 -14.680 1.00 83.88 124 SER A O 1
ATOM 1016 N N . VAL A 1 125 ? 7.678 10.297 -13.479 1.00 83.31 125 VAL A N 1
ATOM 1017 C CA . VAL A 1 125 ? 7.981 11.610 -12.905 1.00 83.31 125 VAL A CA 1
ATOM 1018 C C . VAL A 1 125 ? 8.324 12.618 -14.006 1.00 83.31 125 VAL A C 1
ATOM 1020 O O . VAL A 1 125 ? 7.779 13.723 -14.021 1.00 83.31 125 VAL A O 1
ATOM 1023 N N . ARG A 1 126 ? 9.175 12.244 -14.970 1.00 82.44 126 ARG A N 1
ATOM 1024 C CA . ARG A 1 126 ? 9.562 13.110 -16.095 1.00 82.44 126 ARG A CA 1
ATOM 1025 C C . ARG A 1 126 ? 8.349 13.542 -16.921 1.00 82.44 126 ARG A C 1
ATOM 1027 O O . ARG A 1 126 ? 8.217 14.730 -17.215 1.00 82.44 126 ARG A O 1
ATOM 1034 N N . GLN A 1 127 ? 7.463 12.610 -17.279 1.00 80.12 127 GLN A N 1
ATOM 1035 C CA . GLN A 1 127 ? 6.243 12.921 -18.030 1.00 80.12 127 GLN A CA 1
ATOM 1036 C C . GLN A 1 127 ? 5.301 13.831 -17.229 1.00 80.12 127 GLN A C 1
ATOM 1038 O O . GLN A 1 127 ? 4.802 14.817 -17.773 1.00 80.12 127 GLN A O 1
ATOM 1043 N N . GLY A 1 128 ? 5.136 13.574 -15.926 1.00 75.88 128 GLY A N 1
ATOM 1044 C CA . GLY A 1 128 ? 4.348 14.426 -15.031 1.00 75.88 128 GLY A CA 1
ATOM 1045 C C . GLY A 1 128 ? 4.863 15.869 -14.952 1.00 75.88 128 GLY A C 1
ATOM 1046 O O . GLY A 1 128 ? 4.075 16.812 -15.010 1.00 75.88 128 GLY A O 1
ATOM 1047 N N . PHE A 1 129 ? 6.183 16.069 -14.887 1.00 73.31 129 PHE A N 1
ATOM 1048 C CA . PHE A 1 129 ? 6.779 17.410 -14.886 1.00 73.31 129 PHE A CA 1
ATOM 1049 C C . PHE A 1 129 ? 6.613 18.135 -16.227 1.00 73.31 129 PHE A C 1
ATOM 1051 O O . PHE A 1 129 ? 6.216 19.298 -16.254 1.00 73.31 129 PHE A O 1
ATOM 1058 N N . VAL A 1 130 ? 6.900 17.467 -17.348 1.00 66.25 130 VAL A N 1
ATOM 1059 C CA . VAL A 1 130 ? 6.885 18.091 -18.685 1.00 66.25 130 VAL A CA 1
ATOM 1060 C C . VAL A 1 130 ? 5.496 18.618 -19.058 1.00 66.25 130 VAL A C 1
ATOM 1062 O O . VAL A 1 130 ? 5.387 19.707 -19.625 1.00 66.25 130 VAL A O 1
ATOM 1065 N N . ILE A 1 131 ? 4.438 17.880 -18.715 1.00 57.97 131 ILE A N 1
ATOM 1066 C CA . ILE A 1 131 ? 3.053 18.232 -19.062 1.00 57.97 131 ILE A CA 1
ATOM 1067 C C . ILE A 1 131 ? 2.558 19.435 -18.242 1.00 57.97 131 ILE A C 1
ATOM 1069 O O . ILE A 1 131 ? 1.920 20.325 -18.800 1.00 57.97 131 ILE A O 1
ATOM 1073 N N . ASN A 1 132 ? 2.937 19.550 -16.963 1.00 55.53 132 ASN A N 1
ATOM 1074 C CA . ASN A 1 132 ? 2.594 20.717 -16.134 1.00 55.53 132 ASN A CA 1
ATOM 1075 C C . ASN A 1 132 ? 3.156 22.043 -16.685 1.00 55.53 132 ASN A C 1
ATOM 1077 O O . ASN A 1 132 ? 2.583 23.105 -16.449 1.00 55.53 132 ASN A O 1
ATOM 1081 N N . HIS A 1 133 ? 4.249 21.996 -17.454 1.00 54.16 133 HIS A N 1
ATOM 1082 C CA . HIS A 1 133 ? 4.857 23.176 -18.077 1.00 54.16 133 HIS A CA 1
ATOM 1083 C C . HIS A 1 133 ? 4.372 23.449 -19.509 1.00 54.16 133 HIS A C 1
ATOM 1085 O O . HIS A 1 133 ? 4.596 24.543 -20.030 1.00 54.16 133 HIS A O 1
ATOM 1091 N N . ARG A 1 134 ? 3.705 22.488 -20.161 1.00 50.91 134 ARG A N 1
ATOM 1092 C CA . ARG A 1 134 ? 3.217 22.610 -21.540 1.00 50.91 134 ARG A CA 1
ATOM 1093 C C . ARG A 1 134 ? 1.717 22.328 -21.613 1.00 50.91 134 ARG A C 1
ATOM 1095 O O . ARG A 1 134 ? 1.308 21.243 -21.983 1.00 50.91 134 ARG A O 1
ATOM 1102 N N . VAL A 1 135 ? 0.930 23.374 -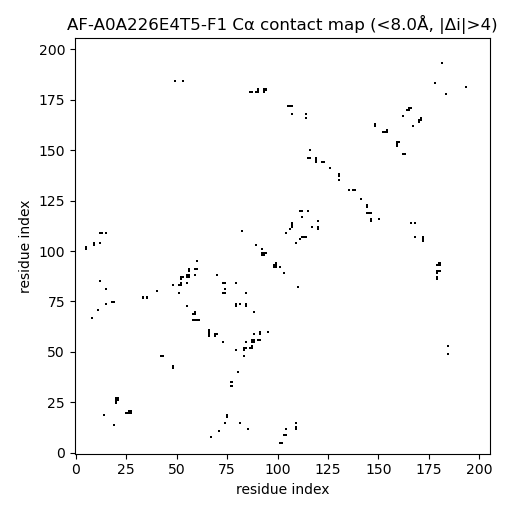21.355 1.00 50.56 135 VAL A N 1
ATOM 1103 C CA . VAL A 1 135 ? -0.458 23.566 -21.820 1.00 50.56 135 VAL A CA 1
ATOM 1104 C C . VAL A 1 135 ? -1.469 22.492 -21.372 1.00 50.56 135 VAL A C 1
ATOM 1106 O O . VAL A 1 135 ? -1.503 21.366 -21.853 1.00 50.56 135 VAL A O 1
ATOM 1109 N N . GLN A 1 136 ? -2.417 22.931 -20.544 1.00 51.75 136 GLN A N 1
ATOM 1110 C CA . GLN A 1 136 ? -3.537 22.192 -19.938 1.00 51.75 136 GLN A CA 1
ATOM 1111 C C . GLN A 1 136 ? -4.429 21.380 -20.913 1.00 51.75 136 GLN A C 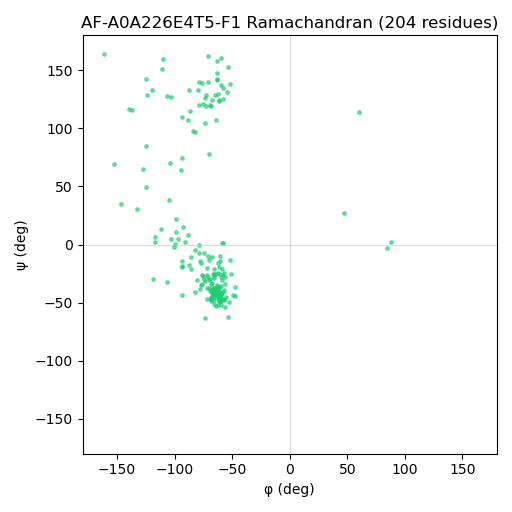1
ATOM 1113 O O . GLN A 1 136 ? -5.197 20.529 -20.480 1.00 51.75 136 GLN A O 1
ATOM 1118 N N . TYR A 1 137 ? -4.314 21.600 -22.228 1.00 52.12 137 TYR A N 1
ATOM 1119 C CA . TYR A 1 137 ? -5.031 20.856 -23.275 1.00 52.12 137 TYR A CA 1
ATOM 1120 C C . TYR A 1 137 ? -4.348 19.547 -23.716 1.00 52.12 137 TYR A C 1
ATOM 1122 O O . TYR A 1 137 ? -4.970 18.748 -24.411 1.00 52.12 137 TYR A O 1
ATOM 1130 N N . LEU A 1 138 ? -3.099 19.287 -23.307 1.00 51.94 138 LEU A N 1
ATOM 1131 C CA . LEU A 1 138 ? -2.357 18.061 -23.652 1.00 51.94 138 LEU A CA 1
ATOM 1132 C C . LEU A 1 138 ? -2.504 16.942 -22.606 1.00 51.94 138 LEU A C 1
ATOM 1134 O O . LEU A 1 138 ? -1.760 15.966 -22.640 1.00 51.94 138 LEU A O 1
ATOM 1138 N N . GLN A 1 139 ? -3.485 17.040 -21.703 1.00 49.84 139 GLN A N 1
ATOM 1139 C CA . GLN A 1 139 ? -3.736 16.055 -20.640 1.00 49.84 139 GLN A CA 1
ATOM 1140 C C . GLN A 1 139 ? -4.054 14.632 -21.156 1.00 49.84 139 GLN A C 1
ATOM 1142 O O . GLN A 1 139 ? -4.057 13.679 -20.384 1.00 49.84 139 GLN A O 1
ATOM 1147 N N . TYR A 1 140 ? -4.264 14.471 -22.466 1.00 51.50 140 TYR A N 1
ATOM 1148 C CA . TYR A 1 140 ? -4.500 13.192 -23.141 1.00 51.50 140 TYR A CA 1
ATOM 1149 C C . TYR A 1 140 ? -3.248 12.572 -23.795 1.00 51.50 140 TYR A C 1
ATOM 1151 O O . TYR A 1 140 ? -3.364 11.546 -24.456 1.00 51.50 140 TYR A O 1
ATOM 1159 N N . LEU A 1 141 ? -2.057 13.164 -23.629 1.00 56.47 141 LEU A N 1
ATOM 1160 C CA . LEU A 1 141 ? -0.790 12.669 -24.198 1.00 56.47 141 LEU A CA 1
ATOM 1161 C C . LEU A 1 141 ? 0.116 12.006 -23.149 1.00 56.47 141 LEU A C 1
ATOM 1163 O O . LEU A 1 141 ? 1.335 12.170 -23.183 1.00 56.47 141 LEU A O 1
ATOM 1167 N N . TYR A 1 142 ? -0.451 11.262 -22.199 1.00 65.06 142 TYR A N 1
ATOM 1168 C CA . TYR A 1 142 ? 0.376 10.330 -21.435 1.00 65.06 142 TYR A CA 1
ATOM 1169 C C . TYR A 1 142 ? 0.825 9.213 -22.375 1.00 65.06 142 TYR A C 1
ATOM 1171 O O . TYR A 1 142 ? -0.006 8.503 -22.944 1.00 65.06 142 TYR A O 1
ATOM 1179 N N . THR A 1 143 ? 2.135 9.065 -22.552 1.00 78.00 143 THR A N 1
ATOM 1180 C CA . THR A 1 143 ? 2.679 7.915 -23.271 1.00 78.00 143 THR A CA 1
ATOM 1181 C C . THR A 1 143 ? 2.686 6.732 -22.316 1.00 78.00 143 THR A C 1
ATOM 1183 O O . THR A 1 143 ? 3.127 6.857 -21.173 1.00 78.00 143 THR A O 1
ATOM 1186 N N . ILE A 1 144 ? 2.207 5.578 -22.780 1.00 83.06 144 ILE A N 1
ATOM 1187 C CA . ILE A 1 144 ? 2.269 4.334 -22.011 1.00 83.06 144 ILE A CA 1
ATOM 1188 C C . ILE A 1 144 ? 3.737 4.047 -21.679 1.00 83.06 144 ILE A C 1
ATOM 1190 O O . ILE A 1 144 ? 4.587 4.015 -22.568 1.00 83.06 144 ILE A O 1
ATOM 1194 N N . ILE A 1 145 ? 4.034 3.872 -20.392 1.00 86.94 145 ILE A N 1
ATOM 1195 C CA . ILE A 1 145 ? 5.355 3.446 -19.930 1.00 86.94 145 ILE A CA 1
ATOM 1196 C C . ILE A 1 145 ? 5.344 1.924 -19.936 1.00 86.94 145 ILE A C 1
ATOM 1198 O O . ILE A 1 145 ? 4.683 1.303 -19.104 1.00 86.94 145 ILE A O 1
ATOM 1202 N N . GLU A 1 146 ? 6.039 1.332 -20.900 1.00 86.88 146 GLU A N 1
ATOM 1203 C CA . GLU A 1 146 ? 6.185 -0.117 -20.982 1.00 86.88 146 GLU A CA 1
ATOM 1204 C C . GLU A 1 146 ? 7.139 -0.609 -19.890 1.00 86.88 146 GLU A C 1
ATOM 1206 O O . GLU A 1 146 ? 8.243 -0.085 -19.715 1.00 86.88 146 GLU A O 1
ATOM 1211 N N . VAL A 1 147 ? 6.692 -1.611 -19.134 1.00 85.56 147 VAL A N 1
ATOM 1212 C CA . VAL A 1 147 ? 7.516 -2.281 -18.128 1.00 85.56 147 VAL A CA 1
ATOM 1213 C C . VAL A 1 147 ? 8.291 -3.388 -18.832 1.00 85.56 147 VAL A C 1
ATOM 1215 O O . VAL A 1 147 ? 7.695 -4.337 -19.336 1.00 85.56 147 VAL A O 1
ATOM 1218 N N . ASP A 1 148 ? 9.613 -3.249 -18.876 1.00 82.00 148 ASP A N 1
ATOM 1219 C CA . ASP A 1 148 ? 10.500 -4.270 -19.434 1.00 82.00 148 ASP A CA 1
ATOM 1220 C C . ASP A 1 148 ? 10.522 -5.506 -18.526 1.00 82.00 148 ASP A C 1
ATOM 1222 O O . ASP A 1 148 ? 10.903 -5.414 -17.356 1.00 82.00 148 ASP A O 1
ATOM 1226 N N . SER A 1 149 ? 10.126 -6.657 -19.076 1.00 72.19 149 SER A N 1
ATOM 1227 C CA . SER A 1 149 ? 10.134 -7.939 -18.368 1.00 72.19 149 SER A CA 1
ATOM 1228 C C . SER A 1 149 ? 11.547 -8.422 -18.042 1.00 72.19 149 SER A C 1
ATOM 1230 O O . SER A 1 149 ? 11.726 -9.136 -17.068 1.00 72.19 149 SER A O 1
ATOM 1232 N N . ASN A 1 150 ? 12.560 -8.001 -18.807 1.00 73.44 150 ASN A N 1
ATOM 1233 C CA . ASN A 1 150 ? 13.949 -8.439 -18.642 1.00 73.44 150 ASN A CA 1
ATOM 1234 C C . ASN A 1 150 ? 14.793 -7.419 -17.857 1.00 73.44 150 ASN A C 1
ATOM 1236 O O . ASN A 1 150 ? 16.021 -7.370 -17.983 1.00 73.44 150 ASN A O 1
ATOM 1240 N N . PHE A 1 151 ? 14.147 -6.553 -17.071 1.00 75.38 151 PHE A N 1
ATOM 1241 C CA . PHE A 1 151 ? 14.837 -5.474 -16.368 1.00 75.38 151 PHE A CA 1
ATOM 1242 C C . PHE A 1 151 ? 15.801 -5.988 -15.284 1.00 75.38 151 PHE A C 1
ATOM 1244 O O . PHE A 1 151 ? 16.902 -5.453 -15.127 1.00 75.38 151 PHE A O 1
ATOM 1251 N N . THR A 1 152 ? 15.391 -6.987 -14.502 1.00 76.31 152 THR A N 1
ATOM 1252 C CA . THR A 1 152 ? 16.116 -7.440 -13.301 1.00 76.31 152 THR A CA 1
ATOM 1253 C C . THR A 1 152 ? 17.212 -8.459 -13.594 1.00 76.31 152 THR A C 1
ATOM 1255 O O . THR A 1 152 ? 18.156 -8.591 -12.808 1.00 76.31 152 THR A O 1
ATOM 1258 N N . GLY A 1 153 ? 17.145 -9.139 -14.736 1.00 75.38 153 GLY A N 1
ATOM 1259 C CA . GLY A 1 153 ? 18.088 -10.179 -15.106 1.00 75.38 153 GLY A CA 1
ATOM 1260 C C . GLY A 1 153 ? 18.087 -10.480 -16.599 1.00 75.38 153 GLY A C 1
ATOM 1261 O O . GLY A 1 153 ? 17.210 -10.085 -17.355 1.00 75.38 153 GLY A O 1
ATOM 1262 N N . ARG A 1 154 ? 19.145 -11.164 -17.036 1.00 73.50 154 ARG A N 1
ATOM 1263 C CA . ARG A 1 154 ? 19.259 -11.726 -18.387 1.00 73.50 154 ARG A CA 1
ATOM 1264 C C . ARG A 1 154 ? 19.186 -13.245 -18.287 1.00 73.50 154 ARG A C 1
ATOM 1266 O O . ARG A 1 154 ? 19.580 -13.811 -17.263 1.00 73.50 154 ARG A O 1
ATOM 1273 N N . ASP A 1 155 ? 18.857 -13.901 -19.397 1.00 74.12 155 ASP A N 1
ATOM 1274 C CA . ASP A 1 155 ? 18.775 -15.370 -19.542 1.00 74.12 155 ASP A CA 1
ATOM 1275 C C . ASP A 1 155 ? 20.071 -16.145 -19.231 1.00 74.12 155 ASP A C 1
ATOM 1277 O O . ASP A 1 155 ? 20.122 -17.371 -19.314 1.00 74.12 155 ASP A O 1
ATOM 1281 N N . THR A 1 156 ? 21.139 -15.451 -18.838 1.00 83.00 156 THR A N 1
ATOM 1282 C CA . THR A 1 156 ? 22.358 -16.049 -18.293 1.00 83.00 156 THR A CA 1
ATOM 1283 C C . THR A 1 156 ? 22.140 -16.744 -16.946 1.00 83.00 156 THR A C 1
ATOM 1285 O O . THR A 1 156 ? 22.914 -17.635 -16.605 1.00 83.00 156 THR A O 1
ATOM 1288 N N . ASN A 1 157 ? 21.125 -16.347 -16.168 1.00 83.62 157 ASN A N 1
ATOM 1289 C CA . ASN A 1 157 ? 20.774 -17.008 -14.910 1.00 83.62 157 ASN A CA 1
ATOM 1290 C C . ASN A 1 157 ? 19.538 -17.897 -15.109 1.00 83.62 157 ASN A C 1
ATOM 1292 O O . ASN A 1 157 ? 18.501 -17.419 -15.559 1.00 83.62 157 ASN A O 1
ATOM 1296 N N . VAL A 1 158 ? 19.630 -19.176 -14.728 1.00 88.50 158 VAL A N 1
ATOM 1297 C CA . VAL A 1 158 ? 18.509 -20.128 -14.823 1.00 88.50 158 VAL A CA 1
ATOM 1298 C C . VAL A 1 158 ? 17.286 -19.670 -14.024 1.00 88.50 158 VAL A C 1
ATOM 1300 O O . VAL A 1 158 ? 16.160 -19.912 -14.448 1.00 88.50 158 VAL A O 1
ATOM 1303 N N . GLU A 1 159 ? 17.505 -18.939 -12.929 1.00 85.50 159 GLU A N 1
ATOM 1304 C CA . GLU A 1 159 ? 16.451 -18.357 -12.095 1.00 85.50 159 GLU A CA 1
ATOM 1305 C C . GLU A 1 159 ? 15.616 -17.301 -12.826 1.00 85.50 159 GLU A C 1
ATOM 1307 O O . GLU A 1 159 ? 14.450 -17.104 -12.487 1.00 85.50 159 GLU A O 1
ATOM 1312 N N . ASN A 1 160 ? 16.187 -16.649 -13.848 1.00 88.38 160 ASN A N 1
ATOM 1313 C CA . ASN A 1 160 ? 15.480 -15.639 -14.633 1.00 88.38 160 ASN A CA 1
ATOM 1314 C C . ASN A 1 160 ? 14.324 -16.247 -15.431 1.00 88.38 160 ASN A C 1
ATOM 1316 O O . ASN A 1 160 ? 13.379 -15.557 -15.755 1.00 88.38 160 ASN A O 1
ATOM 1320 N N . ARG A 1 161 ? 14.331 -17.562 -15.681 1.00 87.44 161 ARG A N 1
ATOM 1321 C CA . ARG A 1 161 ? 13.221 -18.247 -16.367 1.00 87.44 161 ARG A CA 1
ATOM 1322 C C . ARG A 1 161 ? 11.896 -18.180 -15.606 1.00 87.44 161 ARG A C 1
ATOM 1324 O O . ARG A 1 161 ? 10.868 -18.527 -16.173 1.00 87.44 161 ARG A O 1
ATOM 1331 N N . LEU A 1 162 ? 11.936 -17.824 -14.322 1.00 89.81 162 LEU A N 1
ATOM 1332 C CA . LEU A 1 162 ? 10.776 -17.697 -13.442 1.00 89.81 162 LEU A CA 1
ATOM 1333 C C . LEU A 1 162 ? 10.515 -16.237 -13.037 1.00 89.81 162 LEU A C 1
ATOM 1335 O O . LEU A 1 162 ? 9.748 -16.001 -12.101 1.00 89.81 162 LEU A O 1
ATOM 1339 N N . ASP A 1 163 ? 11.143 -15.264 -13.703 1.00 88.06 163 ASP A N 1
ATOM 1340 C CA . ASP A 1 163 ? 10.955 -13.832 -13.443 1.00 88.06 163 ASP A CA 1
ATOM 1341 C C . ASP A 1 163 ? 9.479 -13.420 -13.533 1.00 88.06 163 ASP A C 1
ATOM 1343 O O . ASP A 1 163 ? 8.956 -12.815 -12.599 1.00 88.06 163 ASP A O 1
ATOM 1347 N N . TYR A 1 164 ? 8.765 -13.885 -14.559 1.00 88.12 164 TYR A N 1
ATOM 1348 C CA . TYR A 1 164 ? 7.351 -13.608 -14.797 1.00 88.12 164 TYR A CA 1
ATOM 1349 C C . TYR A 1 164 ? 6.451 -14.005 -13.622 1.00 88.12 164 TYR A C 1
ATOM 1351 O O . TYR A 1 164 ? 5.384 -13.429 -13.450 1.00 88.12 164 TYR A O 1
ATOM 1359 N N . PHE A 1 165 ? 6.855 -15.002 -12.827 1.00 91.12 165 PHE A N 1
ATOM 1360 C CA . PHE A 1 165 ? 6.121 -15.443 -11.642 1.00 91.12 165 PHE A CA 1
ATOM 1361 C C . PHE A 1 165 ? 6.625 -14.754 -10.372 1.00 91.12 165 PHE A C 1
ATOM 1363 O O . PHE A 1 165 ? 5.834 -14.320 -9.538 1.00 91.12 165 PHE A O 1
ATOM 1370 N N . ARG A 1 166 ? 7.947 -14.643 -10.213 1.00 89.94 166 ARG A N 1
ATOM 1371 C CA . ARG A 1 166 ? 8.580 -14.061 -9.020 1.00 89.94 166 ARG A CA 1
ATOM 1372 C C . ARG A 1 166 ? 8.351 -12.556 -8.910 1.00 89.94 166 ARG A C 1
ATOM 1374 O O . ARG A 1 166 ? 8.301 -12.025 -7.803 1.00 89.94 166 ARG A O 1
ATOM 1381 N N . GLU A 1 167 ? 8.212 -11.883 -10.042 1.00 89.94 167 GLU A N 1
ATOM 1382 C CA . GLU A 1 167 ? 7.992 -10.440 -10.144 1.00 89.94 167 GLU A CA 1
ATOM 1383 C C . GLU A 1 167 ? 6.534 -10.094 -10.471 1.00 89.94 167 GLU A C 1
ATOM 1385 O O . GLU A 1 167 ? 6.193 -8.919 -10.593 1.00 89.94 167 GLU A O 1
ATOM 1390 N N . ASP A 1 168 ? 5.645 -11.093 -10.533 1.00 91.44 168 ASP A N 1
ATOM 1391 C CA . ASP A 1 168 ? 4.220 -10.860 -10.748 1.00 91.44 168 ASP A CA 1
ATOM 1392 C C . ASP A 1 168 ? 3.632 -9.945 -9.660 1.00 91.44 168 ASP A C 1
ATOM 1394 O O . ASP A 1 168 ? 3.858 -10.116 -8.453 1.00 91.44 168 ASP A O 1
ATOM 1398 N N . LEU A 1 169 ? 2.830 -8.971 -10.095 1.00 92.00 169 LEU A N 1
ATOM 1399 C CA . LEU A 1 169 ? 2.188 -8.000 -9.209 1.00 92.00 169 LEU A CA 1
ATOM 1400 C C . LEU A 1 169 ? 1.201 -8.684 -8.255 1.00 92.00 169 LEU A C 1
ATOM 1402 O O . LEU A 1 169 ? 1.139 -8.347 -7.069 1.00 92.00 169 LEU A O 1
ATOM 1406 N N . GLY A 1 170 ? 0.438 -9.653 -8.763 1.00 92.25 170 GLY A N 1
ATOM 1407 C CA . GLY A 1 170 ? -0.588 -10.377 -8.023 1.00 92.25 170 GLY A CA 1
ATOM 1408 C C . GLY A 1 170 ? 0.002 -11.271 -6.939 1.00 92.25 170 GLY A C 1
ATOM 1409 O O . GLY A 1 170 ? -0.422 -11.182 -5.785 1.00 92.25 170 GLY A O 1
ATOM 1410 N N . VAL A 1 171 ? 1.009 -12.078 -7.277 1.00 93.12 171 VAL A N 1
ATOM 1411 C CA . VAL A 1 171 ? 1.718 -12.964 -6.338 1.00 93.12 171 VAL A CA 1
ATOM 1412 C C . VAL A 1 171 ? 2.368 -12.148 -5.220 1.00 93.12 171 VAL A C 1
ATOM 1414 O O . VAL A 1 171 ? 2.144 -12.424 -4.035 1.00 93.12 171 VAL A O 1
ATOM 1417 N N . ASN A 1 172 ? 3.098 -11.085 -5.568 1.00 91.38 172 ASN A N 1
ATOM 1418 C CA . ASN A 1 172 ? 3.760 -10.236 -4.579 1.00 91.38 172 ASN A CA 1
ATOM 1419 C C . ASN A 1 172 ? 2.760 -9.466 -3.702 1.00 91.38 172 ASN A C 1
ATOM 1421 O O . ASN A 1 172 ? 2.937 -9.373 -2.483 1.00 91.38 172 ASN A O 1
ATOM 1425 N N . SER A 1 173 ? 1.665 -8.965 -4.279 1.00 91.88 173 SER A N 1
ATOM 1426 C CA . SER A 1 173 ? 0.593 -8.326 -3.508 1.00 91.88 173 SER A CA 1
ATOM 1427 C C . SER A 1 173 ? -0.140 -9.307 -2.602 1.00 91.88 173 SER A C 1
ATOM 1429 O O . SER A 1 173 ? -0.513 -8.944 -1.487 1.00 91.88 173 SER A O 1
ATOM 1431 N N . HIS A 1 174 ? -0.354 -10.545 -3.047 1.00 91.44 174 HIS A N 1
ATOM 1432 C CA . HIS A 1 174 ? -0.951 -11.585 -2.219 1.00 91.44 174 HIS A CA 1
ATOM 1433 C C . HIS A 1 174 ? -0.077 -11.861 -0.993 1.00 91.44 174 HIS A C 1
ATOM 1435 O O . HIS A 1 174 ? -0.574 -11.828 0.134 1.00 91.44 174 HIS A O 1
ATOM 1441 N N . HIS A 1 175 ? 1.232 -12.039 -1.197 1.00 89.00 175 HIS A N 1
ATOM 1442 C CA . HIS A 1 175 ? 2.186 -12.226 -0.107 1.00 89.00 175 HIS A CA 1
ATOM 1443 C C . HIS A 1 175 ? 2.195 -11.024 0.855 1.00 89.00 175 HIS A C 1
ATOM 1445 O O . HIS A 1 175 ? 2.136 -11.201 2.072 1.00 89.00 175 HIS A O 1
ATOM 1451 N N . PHE A 1 176 ? 2.168 -9.791 0.337 1.00 89.00 176 PHE A N 1
ATOM 1452 C CA . PHE A 1 176 ? 2.042 -8.589 1.167 1.00 89.00 176 PHE A CA 1
ATOM 1453 C C . PHE A 1 176 ? 0.746 -8.580 1.994 1.00 89.00 176 PHE A C 1
ATOM 1455 O O . PHE A 1 176 ? 0.772 -8.345 3.203 1.00 89.00 176 PHE A O 1
ATOM 1462 N N . HIS A 1 177 ? -0.394 -8.875 1.365 1.00 88.69 177 HIS A N 1
ATOM 1463 C CA . HIS A 1 177 ? -1.695 -8.905 2.030 1.00 88.69 177 HIS A CA 1
ATOM 1464 C C . HIS A 1 177 ? -1.764 -9.981 3.119 1.00 88.69 177 HIS A C 1
ATOM 1466 O O . HIS A 1 177 ? -2.340 -9.762 4.188 1.00 88.69 177 HIS A O 1
ATOM 1472 N N . TRP A 1 178 ? -1.123 -11.124 2.881 1.00 87.25 178 TRP A N 1
ATOM 1473 C CA . TRP A 1 178 ? -0.993 -12.180 3.870 1.00 87.25 178 TRP A CA 1
ATOM 1474 C C . TRP A 1 178 ? -0.266 -11.693 5.134 1.00 87.25 178 TRP A C 1
ATOM 1476 O O . TRP A 1 178 ? -0.768 -11.923 6.237 1.00 87.25 178 TRP A O 1
ATOM 1486 N N . HIS A 1 179 ? 0.828 -10.932 4.995 1.00 84.56 179 HIS A N 1
ATOM 1487 C CA . HIS A 1 179 ? 1.541 -10.315 6.129 1.00 84.56 179 HIS A CA 1
ATOM 1488 C C . HIS A 1 179 ? 0.736 -9.218 6.839 1.00 84.56 179 HIS A C 1
ATOM 1490 O O . HIS A 1 179 ? 0.844 -9.085 8.059 1.00 84.56 179 HIS A O 1
ATOM 1496 N N . LEU A 1 180 ? -0.102 -8.456 6.122 1.00 85.06 180 LEU A N 1
ATOM 1497 C CA . LEU A 1 180 ? -0.997 -7.465 6.743 1.00 85.06 180 LEU A CA 1
ATOM 1498 C C . LEU A 1 180 ? -2.016 -8.116 7.671 1.00 85.06 180 LEU A C 1
ATOM 1500 O O . LEU A 1 180 ? -2.357 -7.572 8.723 1.00 85.06 180 LEU A O 1
ATOM 1504 N N . ILE A 1 181 ? -2.536 -9.261 7.239 1.00 83.12 181 ILE A N 1
ATOM 1505 C CA . ILE A 1 181 ? -3.492 -10.039 8.001 1.00 83.12 181 ILE A CA 1
ATOM 1506 C C . ILE A 1 181 ? -2.722 -10.699 9.145 1.00 83.12 181 ILE A C 1
ATOM 1508 O O . ILE A 1 181 ? -3.004 -10.404 10.309 1.00 83.12 181 ILE A O 1
ATOM 1512 N N . TYR A 1 182 ? -1.759 -11.577 8.855 1.00 79.19 182 TYR A N 1
ATOM 1513 C CA . TYR A 1 182 ? -1.026 -12.412 9.817 1.00 79.19 182 TYR A CA 1
ATOM 1514 C C . TYR A 1 182 ? 0.290 -11.785 10.278 1.00 79.19 182 TYR A C 1
ATOM 1516 O O . TYR A 1 182 ? 1.366 -12.350 10.102 1.00 79.19 182 TYR A O 1
ATOM 1524 N N . THR A 1 183 ? 0.200 -10.650 10.961 1.00 74.44 183 THR A N 1
ATOM 1525 C CA . THR A 1 183 ? 1.382 -9.968 11.502 1.00 74.44 183 THR A CA 1
ATOM 1526 C C . THR A 1 183 ? 2.093 -10.835 12.541 1.00 74.44 183 THR A C 1
ATOM 1528 O O . THR A 1 183 ? 1.452 -11.528 13.334 1.00 74.44 183 THR A O 1
ATOM 1531 N N . LEU A 1 184 ? 3.427 -10.813 12.585 1.00 67.44 184 LEU A N 1
ATOM 1532 C CA . LEU A 1 184 ? 4.202 -11.604 13.557 1.00 67.44 184 LEU A CA 1
ATOM 1533 C C . LEU A 1 184 ? 3.875 -11.245 15.017 1.00 67.44 184 LEU A C 1
ATOM 1535 O O . LEU A 1 184 ? 3.947 -12.100 15.895 1.00 67.44 184 LEU A O 1
ATOM 1539 N N . GLU A 1 185 ? 3.454 -10.006 15.250 1.00 68.62 185 GLU A N 1
ATOM 1540 C CA . GLU A 1 185 ? 3.203 -9.421 16.571 1.00 68.62 185 GLU A CA 1
ATOM 1541 C C . GLU A 1 185 ? 1.760 -9.583 17.060 1.00 68.62 185 GLU A C 1
ATOM 1543 O O . GLU A 1 185 ? 1.406 -9.092 18.134 1.00 68.62 185 GLU A O 1
ATOM 1548 N N . ASP A 1 186 ? 0.909 -10.255 16.282 1.00 67.56 186 ASP A N 1
ATOM 1549 C CA . ASP A 1 186 ? -0.467 -10.525 16.685 1.00 67.56 186 ASP A CA 1
ATOM 1550 C C . ASP A 1 186 ? -0.493 -11.398 17.959 1.00 67.56 186 ASP A C 1
ATOM 1552 O O . ASP A 1 186 ? 0.173 -12.445 17.978 1.00 67.56 186 ASP A O 1
ATOM 1556 N N . PRO A 1 187 ? -1.246 -11.022 19.017 1.00 68.81 187 PRO A N 1
ATOM 1557 C CA . PRO A 1 187 ? -1.355 -11.829 20.224 1.00 68.81 187 PRO A CA 1
ATOM 1558 C C . PRO A 1 187 ? -1.741 -13.276 19.913 1.00 68.81 187 PRO A C 1
ATOM 1560 O O . PRO A 1 187 ? -2.610 -13.554 19.079 1.00 68.81 187 PRO A O 1
ATOM 1563 N N . ARG A 1 188 ? -1.099 -14.218 20.613 1.00 65.69 188 ARG A N 1
ATOM 1564 C CA . ARG A 1 188 ? -1.389 -15.649 20.462 1.00 65.69 188 ARG A CA 1
ATOM 1565 C C . ARG A 1 188 ? -2.883 -15.901 20.687 1.00 65.69 188 ARG A C 1
ATOM 1567 O O . ARG A 1 188 ? -3.447 -15.433 21.669 1.00 65.69 188 ARG A O 1
ATOM 1574 N N . GLY A 1 189 ? -3.505 -16.645 19.774 1.00 65.00 189 GLY A N 1
ATOM 1575 C CA . GLY A 1 189 ? -4.917 -17.026 19.865 1.00 65.00 189 GLY A CA 1
ATOM 1576 C C . GLY A 1 189 ? -5.918 -15.995 19.335 1.00 65.00 189 GLY A C 1
ATOM 1577 O O . GLY A 1 189 ? -7.101 -16.311 19.279 1.00 65.00 189 GLY A O 1
ATOM 1578 N N . ARG A 1 190 ? -5.490 -14.802 18.884 1.00 71.31 190 ARG A N 1
ATOM 1579 C CA . ARG A 1 190 ? -6.419 -13.842 18.254 1.00 71.31 190 ARG A CA 1
ATOM 1580 C C . ARG A 1 190 ? -7.026 -14.392 16.959 1.00 71.31 190 ARG A C 1
ATOM 1582 O O . ARG A 1 190 ? -8.175 -14.097 16.638 1.00 71.31 190 ARG A O 1
ATOM 1589 N N . ARG A 1 191 ? -6.248 -15.171 16.206 1.00 74.50 191 ARG A N 1
ATOM 1590 C CA . ARG A 1 191 ? -6.662 -15.806 14.951 1.00 74.50 191 ARG A CA 1
ATOM 1591 C C . ARG A 1 191 ? -6.453 -17.307 15.039 1.00 74.50 191 ARG A C 1
ATOM 1593 O O . ARG A 1 191 ? -5.366 -17.762 15.402 1.00 74.50 191 ARG A O 1
ATOM 1600 N N . ASP A 1 192 ? -7.506 -18.044 14.708 1.00 79.12 192 ASP A N 1
ATOM 1601 C CA . ASP A 1 192 ? -7.510 -19.499 14.771 1.00 79.12 192 ASP A CA 1
ATOM 1602 C C . ASP A 1 192 ? -6.488 -20.105 13.797 1.00 79.12 192 ASP A C 1
ATOM 1604 O O . ASP A 1 192 ? -6.269 -19.573 12.707 1.00 79.12 192 ASP A O 1
ATOM 1608 N N . ARG A 1 193 ? -5.825 -21.184 14.231 1.00 79.38 193 ARG A N 1
ATOM 1609 C CA . ARG A 1 193 ? -4.863 -21.994 13.453 1.00 79.38 193 ARG A CA 1
ATOM 1610 C C . ARG A 1 193 ? -3.795 -21.215 12.671 1.00 79.38 193 ARG A C 1
ATOM 1612 O O . ARG A 1 193 ? -3.234 -21.737 11.712 1.00 79.38 193 ARG A O 1
ATOM 1619 N N . LYS A 1 194 ? -3.424 -20.008 13.118 1.00 76.88 194 LYS A N 1
ATOM 1620 C CA . LYS A 1 194 ? -2.398 -19.171 12.466 1.00 76.88 194 LYS A CA 1
ATOM 1621 C C . LYS A 1 194 ? -1.121 -19.950 12.134 1.00 76.88 194 LYS A C 1
ATOM 1623 O O . LYS A 1 194 ? -0.625 -19.818 11.024 1.00 76.88 194 LYS A O 1
ATOM 1628 N N . GLY A 1 195 ? -0.627 -20.768 13.069 1.00 72.38 195 GLY A N 1
ATOM 1629 C CA . GLY A 1 195 ? 0.586 -21.574 12.878 1.00 72.38 195 GLY A CA 1
ATOM 1630 C C . GLY A 1 195 ? 0.480 -22.588 11.733 1.00 72.38 195 GLY A C 1
ATOM 1631 O O . GLY A 1 195 ? 1.437 -22.781 10.989 1.00 72.38 195 GLY A O 1
ATOM 1632 N N . GLU A 1 196 ? -0.697 -23.179 11.541 1.00 74.50 196 GLU A N 1
ATOM 1633 C CA . GLU A 1 196 ? -0.943 -24.121 10.450 1.00 74.50 196 GLU A CA 1
ATOM 1634 C C . GLU A 1 196 ? -1.153 -23.408 9.114 1.00 74.50 196 GLU A C 1
ATOM 1636 O O . GLU A 1 196 ? -0.668 -23.858 8.080 1.00 74.50 196 GLU A O 1
ATOM 1641 N N . THR A 1 197 ? -1.840 -22.263 9.111 1.00 73.12 197 THR A N 1
ATOM 1642 C CA . THR A 1 197 ? -1.980 -21.451 7.896 1.00 73.12 197 THR A CA 1
ATOM 1643 C C . THR A 1 197 ? -0.618 -20.946 7.423 1.00 73.12 197 THR A C 1
ATOM 1645 O O . THR A 1 197 ? -0.342 -20.959 6.227 1.00 73.12 197 THR A O 1
ATOM 1648 N N . THR A 1 198 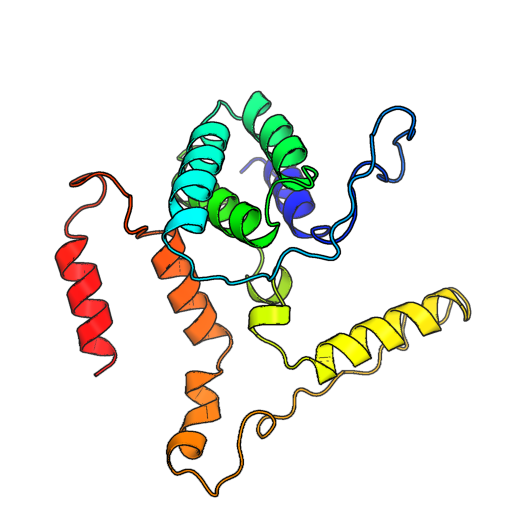? 0.260 -20.553 8.353 1.00 72.44 198 THR A N 1
ATOM 1649 C CA . THR A 1 198 ? 1.630 -20.139 8.032 1.00 72.44 198 THR A CA 1
ATOM 1650 C C . THR A 1 198 ? 2.477 -21.291 7.512 1.00 72.44 198 THR A C 1
ATOM 1652 O O . THR A 1 198 ? 3.198 -21.106 6.535 1.00 72.44 198 THR A O 1
ATOM 1655 N N . SER A 1 199 ? 2.368 -22.487 8.101 1.00 66.56 199 SER A N 1
ATOM 1656 C CA . SER A 1 199 ? 3.114 -23.648 7.610 1.00 66.56 199 SER A CA 1
ATOM 1657 C C . SER A 1 199 ? 2.589 -24.130 6.260 1.00 66.56 199 SER A C 1
ATOM 1659 O O . SER A 1 199 ? 3.382 -24.481 5.400 1.00 66.56 199 SER A O 1
ATOM 1661 N N . SER A 1 200 ? 1.274 -24.091 6.039 1.00 66.56 200 SER A N 1
ATOM 1662 C CA . SER A 1 200 ? 0.655 -24.485 4.768 1.00 66.56 200 SER A CA 1
ATOM 1663 C C . SER A 1 200 ? 1.014 -23.524 3.635 1.00 66.56 200 SER A C 1
ATOM 1665 O O . SER A 1 200 ? 1.313 -23.975 2.536 1.00 66.56 200 SER A O 1
ATOM 1667 N N . ALA A 1 201 ? 1.045 -22.214 3.904 1.00 68.00 201 ALA A N 1
ATOM 1668 C CA . ALA A 1 201 ? 1.508 -21.224 2.932 1.00 68.00 201 ALA A CA 1
ATOM 1669 C C . ALA A 1 201 ? 2.994 -21.414 2.585 1.00 68.00 201 ALA A C 1
ATOM 1671 O O . ALA A 1 201 ? 3.368 -21.294 1.426 1.00 68.00 201 ALA A O 1
ATOM 1672 N N . ALA A 1 202 ? 3.832 -21.762 3.569 1.00 59.81 202 ALA A N 1
ATOM 1673 C CA . ALA A 1 202 ? 5.238 -22.075 3.323 1.00 59.81 202 ALA A CA 1
ATOM 1674 C C . ALA A 1 202 ? 5.416 -23.377 2.518 1.00 59.81 202 ALA A C 1
ATOM 1676 O O . ALA A 1 202 ? 6.265 -23.431 1.636 1.00 59.81 202 ALA A O 1
ATOM 1677 N N . LEU A 1 203 ? 4.600 -24.401 2.794 1.00 43.12 203 LEU A N 1
ATOM 1678 C CA . LEU A 1 203 ? 4.646 -25.705 2.122 1.00 43.12 203 LEU A CA 1
ATOM 1679 C C . LEU A 1 203 ? 4.073 -25.684 0.700 1.00 43.12 203 LEU A C 1
ATOM 1681 O O . LEU A 1 203 ? 4.505 -26.474 -0.124 1.00 43.12 203 LEU A O 1
ATOM 1685 N N . SER A 1 204 ? 3.110 -24.811 0.384 1.00 43.97 204 SER A N 1
ATOM 1686 C CA . SER A 1 204 ? 2.584 -24.714 -0.989 1.00 43.97 204 SER A CA 1
ATOM 1687 C C . SER A 1 204 ? 3.499 -23.925 -1.932 1.00 43.97 204 SER A C 1
ATOM 1689 O O . SER A 1 204 ? 3.197 -23.825 -3.119 1.00 43.97 204 SER A O 1
ATOM 1691 N N . MET A 1 205 ? 4.557 -23.307 -1.402 1.00 45.75 205 MET A N 1
ATOM 1692 C CA . MET A 1 205 ? 5.564 -22.558 -2.158 1.00 45.75 205 MET A CA 1
ATOM 1693 C C . MET A 1 205 ? 6.849 -23.372 -2.405 1.00 45.75 205 MET A C 1
ATOM 1695 O O . MET A 1 205 ? 7.779 -22.847 -3.015 1.00 45.75 205 MET A O 1
ATOM 1699 N N . THR A 1 206 ? 6.904 -24.625 -1.939 1.00 36.50 206 THR A N 1
ATOM 1700 C CA . THR A 1 206 ? 7.990 -25.597 -2.171 1.00 36.50 206 THR A CA 1
ATOM 1701 C C . THR A 1 206 ? 7.512 -26.736 -3.048 1.00 36.50 206 THR A C 1
ATOM 1703 O O . THR A 1 206 ? 8.273 -27.135 -3.953 1.00 36.50 206 THR A O 1
#

Solvent-accessible surface area (backbone atoms only — not comparable to full-atom values): 13102 Å² total; per-residue (Å²): 130,66,69,63,60,52,49,60,54,51,58,65,54,77,47,76,90,50,65,69,63,67,45,105,82,45,86,87,83,86,79,89,87,80,87,76,89,78,72,80,87,64,95,75,46,64,86,61,49,51,61,55,31,54,50,51,30,57,59,51,68,43,60,72,83,54,19,58,58,49,51,52,56,53,58,65,31,90,90,43,59,59,67,53,46,51,50,23,53,53,27,38,42,72,71,35,80,90,46,59,85,61,83,75,78,58,61,56,78,63,44,39,81,82,71,48,57,71,64,59,55,51,50,51,51,50,54,57,55,56,48,76,75,50,57,91,86,53,80,83,69,76,74,86,78,79,80,68,88,62,71,91,51,57,86,88,40,79,71,46,80,46,40,80,61,75,66,26,67,64,57,51,48,49,55,52,51,49,45,44,70,63,42,91,83,59,64,88,79,79,55,84,64,50,71,56,56,54,50,49,59,58,58,76,75,107

Sequence (206 aa):
MDTNYQRQFLYLFERIGENLSFGPRGSGTNLTYFNTSNATRKYFMIHHFSPTYVYIFKVCLSPYTSLMSMACVCRDSEMINPKVWITAFASCLLTRPDTKGFRMPAIWEVMPDLFFSPFCLKESVRQGFVINHRVQYLQYLYTIIEVDSNFTGRDTNVENRLDYFREDLGVNSHHFHWHLIYTLEDPRGRRDRKGETTSSAALSMT

Foldseek 3Di:
DPPVLLVLVVVLQQPLPDQVCDDVDHDDDDDDDDDPPPDPPDPDPCVPLVVLLVVLLVQCLDPPVSNSVSLSVQSNDSVHDSVSSVLSNLLSLCPDPVNPPRDDDQVCSRCVVVQADPVLVVVVVVVVVVVVVDDPVCPVPDDDRDGDLCPPHDPVDPVSVCSCPVSPSVNVSVVSVLCSHLPPPPPPPPDPPSVVVVVVVVVVVD

Mean predicted aligned error: 11.46 Å

pLDDT: mean 70.36, std 18.01, range [27.11, 93.12]

Organism: Folsomia candida (NCBI:txid158441)